Protein AF-A0A0C3CZT7-F1 (afdb_monomer)

Secondary structure (DSSP, 8-state):
---SEEEEEEEE--TTSTTTTT--S---EEEEEEEE--TT-BHHHHHHHHHHHHHHHHHTTTS-HHHHHHHTTPPP-SSS-SS-SEEEEEE-S--SEEEETTEEEE---------SSSEEEEEEE-SS-EEEEEEE-TTT--HHHHHHHHHHHHHHHHHHHH-TT-BTTTS-SS-HHHHHHHHHHHS-SS-----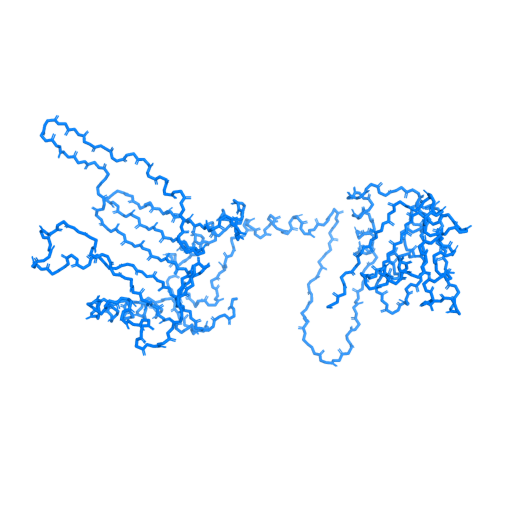-----SS-PPP---HHHHHHHHHHHHHHHT--S-EEEE-S-TTSTHHHHHHHHHHHTTSEEEE--GGGTT-HHHHHHHHHHTT--EEEE-HHHHHHHHHHSHHHHHH-TT--EEEE----

Solvent-accessible surface area (backbone atoms only — not comparable to full-atom values): 18683 Å² total; per-residue (Å²): 135,90,73,49,69,51,43,37,29,35,72,42,62,64,57,88,42,80,91,49,56,85,60,92,74,93,57,68,33,60,43,77,45,77,47,74,62,57,67,79,39,33,42,58,60,50,51,50,52,50,50,54,49,50,51,53,46,60,77,52,53,85,61,51,49,68,57,54,33,60,78,67,70,54,79,87,56,96,87,47,54,77,88,28,48,39,35,44,44,80,41,75,75,52,70,54,64,46,80,54,91,97,43,77,47,67,68,70,90,81,75,76,89,72,65,87,34,57,31,34,39,40,37,41,27,38,98,87,52,72,50,78,47,80,45,61,32,67,93,84,41,53,71,72,54,49,53,48,50,52,53,29,51,53,49,40,49,54,51,44,75,73,44,51,76,46,35,60,67,74,57,64,64,64,54,71,68,57,52,53,54,51,49,54,72,72,44,65,103,64,92,78,90,86,86,86,86,92,84,68,100,61,96,73,88,80,87,81,49,73,67,55,54,48,50,52,54,54,49,50,33,66,75,68,65,59,62,70,31,26,14,46,35,63,63,58,82,92,40,74,66,28,55,52,26,49,50,51,5,62,76,38,67,56,36,59,49,73,57,54,75,94,44,53,92,39,35,44,56,45,25,42,47,37,31,79,67,51,26,21,31,42,69,46,36,64,69,56,51,50,43,26,54,73,64,11,41,75,34,51,74,65,22,79,54,53,76,46,78,45,77,43,88,69,133

Radius of gyration: 29.65 Å; Cα contacts (8 Å, |Δi|>4): 404; chains: 1; bounding box: 78×46×76 Å

Structure (mmCIF, N/CA/C/O backbone):
data_AF-A0A0C3CZT7-F1
#
_entry.id   AF-A0A0C3CZT7-F1
#
loop_
_atom_site.group_PDB
_atom_site.id
_atom_site.type_symbol
_atom_site.label_atom_id
_atom_site.label_alt_id
_atom_site.label_comp_id
_atom_site.label_asym_id
_atom_site.label_entity_id
_atom_site.label_seq_id
_atom_site.pdbx_PDB_ins_code
_atom_site.Cartn_x
_atom_site.Cartn_y
_atom_site.Cartn_z
_atom_site.occupancy
_atom_site.B_iso_or_equiv
_atom_site.auth_seq_id
_atom_site.auth_comp_id
_atom_site.auth_asym_id
_atom_site.auth_atom_id
_atom_site.pdbx_PDB_model_num
ATOM 1 N N . MET A 1 1 ? -1.652 -10.180 4.296 1.00 49.81 1 MET A N 1
ATOM 2 C CA . MET A 1 1 ? -1.450 -9.094 5.279 1.00 49.81 1 MET A CA 1
ATOM 3 C C . MET A 1 1 ? -0.613 -9.689 6.388 1.00 49.81 1 MET A C 1
ATOM 5 O O . MET A 1 1 ? -1.104 -10.613 7.029 1.00 49.81 1 MET A O 1
ATOM 9 N N . ASP A 1 2 ? 0.609 -9.196 6.571 1.00 63.38 2 ASP A N 1
ATOM 10 C CA . ASP A 1 2 ? 1.644 -9.851 7.394 1.00 63.38 2 ASP A CA 1
ATOM 11 C C . ASP A 1 2 ? 1.868 -9.146 8.742 1.00 63.38 2 ASP A C 1
ATOM 13 O O . ASP A 1 2 ? 2.824 -9.421 9.458 1.00 63.38 2 ASP A O 1
ATOM 17 N N . VAL A 1 3 ? 0.969 -8.228 9.101 1.00 76.62 3 VAL A N 1
ATOM 18 C CA . VAL A 1 3 ? 1.011 -7.504 10.373 1.00 76.62 3 VAL A CA 1
ATOM 19 C C . VAL A 1 3 ? 0.435 -8.398 11.474 1.00 76.62 3 VAL A C 1
ATOM 21 O O . VAL A 1 3 ? -0.733 -8.791 11.408 1.00 76.62 3 VAL A O 1
ATOM 24 N N . GLN A 1 4 ? 1.271 -8.742 12.457 1.00 84.00 4 GLN A N 1
ATOM 25 C CA . GLN A 1 4 ? 0.891 -9.559 13.619 1.00 84.00 4 GLN A CA 1
ATOM 26 C C . GLN A 1 4 ? 0.381 -8.726 14.801 1.00 84.00 4 GLN A C 1
ATOM 28 O O . GLN A 1 4 ? -0.375 -9.238 15.617 1.00 84.00 4 GLN A O 1
ATOM 33 N N . ASP A 1 5 ? 0.772 -7.458 14.892 1.00 90.62 5 ASP A N 1
ATOM 34 C CA . ASP A 1 5 ? 0.402 -6.549 15.977 1.00 90.62 5 ASP A CA 1
ATOM 35 C C . ASP A 1 5 ? -0.077 -5.241 15.355 1.00 90.62 5 ASP A C 1
ATOM 37 O O . ASP A 1 5 ? 0.628 -4.658 14.527 1.00 90.62 5 ASP A O 1
ATOM 41 N N . LEU A 1 6 ? -1.299 -4.833 15.680 1.00 91.94 6 LEU A N 1
ATOM 42 C CA . LEU A 1 6 ? -1.935 -3.668 15.082 1.00 91.94 6 LEU A CA 1
ATOM 43 C C . LEU A 1 6 ? -2.627 -2.828 16.146 1.00 91.94 6 LEU A C 1
ATOM 45 O O . LEU A 1 6 ? -3.191 -3.342 17.108 1.00 91.94 6 LEU A O 1
ATOM 49 N N . THR A 1 7 ? -2.617 -1.523 15.928 1.00 95.19 7 THR A N 1
ATOM 50 C CA . THR A 1 7 ? -3.225 -0.530 16.807 1.00 95.19 7 THR A CA 1
ATOM 51 C C . THR A 1 7 ? -4.245 0.295 16.035 1.00 95.19 7 THR A C 1
ATOM 53 O O . THR A 1 7 ? -3.982 0.774 14.929 1.00 95.19 7 THR A O 1
ATOM 56 N N . ILE A 1 8 ? -5.427 0.460 16.621 1.00 95.81 8 ILE A N 1
ATOM 57 C CA . ILE A 1 8 ? -6.522 1.262 16.073 1.00 95.81 8 ILE A CA 1
ATOM 58 C C . ILE A 1 8 ? -6.916 2.288 17.128 1.00 95.81 8 ILE A C 1
ATOM 60 O O . ILE A 1 8 ? -7.114 1.942 18.291 1.00 95.81 8 ILE A O 1
ATOM 64 N N . GLY A 1 9 ? -7.011 3.550 16.722 1.00 95.62 9 GLY A N 1
ATOM 65 C CA . GLY A 1 9 ? -7.530 4.602 17.586 1.00 95.62 9 GLY A CA 1
ATOM 66 C C . GLY A 1 9 ? -9.055 4.611 17.591 1.00 95.62 9 GLY A C 1
ATOM 67 O O . GLY A 1 9 ? -9.674 4.384 16.552 1.00 95.62 9 GLY A O 1
ATOM 68 N N . THR A 1 10 ? -9.645 4.920 18.739 1.00 94.38 10 THR A N 1
ATOM 69 C CA . THR A 1 10 ? -11.067 5.254 18.881 1.00 94.38 10 THR A CA 1
ATOM 70 C C . THR A 1 10 ? -11.224 6.473 19.783 1.00 94.38 10 THR A C 1
ATOM 72 O O . THR A 1 10 ? -10.288 6.854 20.487 1.00 94.38 10 THR A O 1
ATOM 75 N N . ALA A 1 11 ? -12.391 7.105 19.753 1.00 90.12 11 ALA A N 1
ATOM 76 C CA . ALA A 1 11 ? -12.749 8.167 20.686 1.00 90.12 11 ALA A CA 1
ATOM 77 C C . ALA A 1 11 ? -13.678 7.634 21.778 1.00 90.12 11 ALA A C 1
ATOM 79 O O . ALA A 1 11 ? -14.570 6.837 21.492 1.00 90.12 11 ALA A O 1
ATOM 80 N N . ASP A 1 12 ? -13.502 8.138 22.995 1.00 85.69 12 ASP A N 1
ATOM 81 C CA . ASP A 1 12 ? -14.520 8.126 24.041 1.00 85.69 12 ASP A CA 1
ATOM 82 C C . ASP A 1 12 ? -14.957 9.568 24.318 1.00 85.69 12 ASP A C 1
ATOM 84 O O . ASP A 1 12 ? -14.127 10.468 24.460 1.00 85.69 12 ASP A O 1
ATOM 88 N N . ALA A 1 13 ? -16.267 9.799 24.359 1.00 75.31 13 ALA A N 1
ATOM 89 C CA . ALA A 1 13 ? -16.833 11.108 24.660 1.00 75.31 13 ALA A CA 1
ATOM 90 C C . ALA A 1 13 ? -16.834 11.419 26.168 1.00 75.31 13 ALA A C 1
ATOM 92 O O . ALA A 1 13 ? -17.109 12.560 26.532 1.00 75.31 13 ALA A O 1
ATOM 93 N N . ASN A 1 14 ? -16.556 10.428 27.034 1.00 67.50 14 ASN A N 1
ATOM 94 C CA . ASN A 1 14 ? -16.581 10.542 28.500 1.00 67.50 14 ASN A CA 1
ATOM 95 C C . ASN A 1 14 ? -17.927 11.034 29.079 1.00 67.50 14 ASN A C 1
ATOM 97 O O . ASN A 1 14 ? -17.995 11.477 30.222 1.00 67.50 14 ASN A O 1
ATOM 101 N N . LEU A 1 15 ? -19.020 10.937 28.314 1.00 64.12 15 LEU A N 1
ATOM 102 C CA . LEU A 1 15 ? -20.349 11.433 28.707 1.00 64.12 15 LEU A CA 1
ATOM 103 C C . LEU A 1 15 ? -21.103 10.501 29.669 1.00 64.12 15 LEU A C 1
ATOM 105 O O . LEU A 1 15 ? -22.194 10.841 30.115 1.00 64.12 15 LEU A O 1
ATOM 109 N N . ASN A 1 16 ? -20.540 9.334 29.989 1.00 63.09 16 ASN A N 1
ATOM 110 C CA . ASN A 1 16 ? -21.153 8.373 30.912 1.00 63.09 16 ASN A CA 1
ATOM 111 C C . ASN A 1 16 ? -20.976 8.757 32.390 1.00 63.09 16 ASN A C 1
ATOM 113 O O . ASN A 1 16 ? -21.531 8.091 33.261 1.00 63.09 16 ASN A O 1
ATOM 117 N N . ASP A 1 17 ? -20.197 9.799 32.680 1.00 64.88 17 ASP A N 1
ATOM 118 C CA . ASP A 1 17 ? -20.020 10.322 34.028 1.00 64.88 17 ASP A CA 1
ATOM 119 C C . ASP A 1 17 ? -21.051 11.439 34.283 1.00 64.88 17 ASP A C 1
ATOM 121 O O . ASP A 1 17 ? -21.058 12.473 33.603 1.00 64.88 17 ASP A O 1
ATOM 125 N N . CYS A 1 18 ? -21.969 11.197 35.227 1.00 63.09 18 CYS A N 1
ATOM 126 C CA . CYS A 1 18 ? -23.120 12.063 35.508 1.00 63.09 18 CYS A CA 1
ATOM 127 C C . CYS A 1 18 ? -22.718 13.513 35.814 1.00 63.09 18 CYS A C 1
ATOM 129 O O . CYS A 1 18 ? -23.472 14.431 35.492 1.00 63.09 18 CYS A O 1
ATOM 131 N N . ASP A 1 19 ? -21.529 13.723 36.382 1.00 68.19 19 ASP A N 1
ATOM 132 C CA . ASP A 1 19 ? -21.032 15.049 36.756 1.00 68.19 19 ASP A CA 1
ATOM 133 C C . ASP A 1 19 ? -20.672 15.909 35.529 1.00 68.19 19 ASP A C 1
ATOM 135 O O . ASP A 1 19 ? -20.684 17.139 35.593 1.00 68.19 19 ASP A O 1
ATOM 139 N N . VAL A 1 20 ? -20.386 15.276 34.386 1.00 69.88 20 VAL A N 1
ATOM 140 C CA . VAL A 1 20 ? -19.899 15.937 33.161 1.00 69.88 20 VAL A CA 1
ATOM 141 C C . VAL A 1 20 ? -20.918 15.895 32.022 1.00 69.88 20 VAL A C 1
ATOM 143 O O . VAL A 1 20 ? -20.812 16.685 31.084 1.00 69.88 20 VAL A O 1
ATOM 146 N N . ALA A 1 21 ? -21.948 15.050 32.128 1.00 66.31 21 ALA A N 1
ATOM 147 C CA . ALA A 1 21 ? -23.001 14.873 31.124 1.00 66.31 21 ALA A CA 1
ATOM 148 C C . ALA A 1 21 ? -23.753 16.172 30.756 1.00 66.31 21 ALA A C 1
ATOM 150 O O . ALA A 1 21 ? -24.308 16.282 29.663 1.00 66.31 21 ALA A O 1
ATOM 151 N N . HIS A 1 22 ? -23.752 17.171 31.645 1.00 69.38 22 HIS A N 1
ATOM 152 C CA . HIS A 1 22 ? -24.393 18.476 31.440 1.00 69.38 22 HIS A CA 1
ATOM 153 C C . HIS A 1 22 ? -23.403 19.625 31.182 1.00 69.38 22 HIS A C 1
ATOM 155 O O . HIS A 1 22 ? -23.781 20.796 31.249 1.00 69.38 22 HIS A O 1
ATOM 161 N N . THR A 1 23 ? -22.140 19.312 30.882 1.00 76.25 23 THR A N 1
ATOM 162 C CA . THR A 1 23 ? -21.096 20.312 30.630 1.00 76.25 23 THR A CA 1
ATOM 163 C C . THR A 1 23 ? -20.888 20.537 29.134 1.00 76.25 23 THR A C 1
ATOM 165 O O . THR A 1 23 ? -20.850 19.601 28.340 1.00 76.25 23 THR A O 1
ATOM 168 N N . ILE A 1 24 ? -20.699 21.798 28.741 1.00 74.81 24 ILE A N 1
ATOM 169 C CA . ILE A 1 24 ? -20.306 22.172 27.378 1.00 74.81 24 ILE A CA 1
ATOM 170 C C . ILE A 1 24 ? -18.777 22.288 27.334 1.00 74.81 24 ILE A C 1
ATOM 172 O O . ILE A 1 24 ? -18.202 23.148 27.998 1.00 74.81 24 ILE A O 1
ATOM 176 N N . GLY A 1 25 ? -18.110 21.438 26.547 1.00 71.19 25 GLY A N 1
ATOM 177 C CA . GLY A 1 25 ? -16.652 21.449 26.402 1.00 71.19 25 GLY A CA 1
ATOM 178 C C . GLY A 1 25 ? -16.116 20.342 25.489 1.00 71.19 25 GLY A C 1
ATOM 179 O O . GLY A 1 25 ? -16.862 19.480 25.028 1.00 71.19 25 GLY A O 1
ATOM 180 N N . PHE A 1 26 ? -14.808 20.363 25.213 1.00 70.69 26 PHE A N 1
ATOM 181 C CA . PHE A 1 26 ? -14.130 19.306 24.456 1.00 70.69 26 PHE A CA 1
ATOM 182 C C . PHE A 1 26 ? -13.699 18.181 25.407 1.00 70.69 26 PHE A C 1
ATOM 184 O O . PHE A 1 26 ? -12.612 18.221 25.974 1.00 70.69 26 PHE A O 1
ATOM 191 N N . LEU A 1 27 ? -14.587 17.206 25.609 1.00 75.62 27 LEU A N 1
ATOM 192 C CA . LEU A 1 27 ? -14.408 16.096 26.563 1.00 75.62 27 LEU A CA 1
ATOM 193 C C . LEU A 1 27 ? -13.899 14.800 25.911 1.00 75.62 27 LEU A C 1
ATOM 195 O O . LEU A 1 27 ? -13.748 13.774 26.575 1.00 75.62 27 LEU A O 1
ATOM 199 N N . LEU A 1 28 ? -13.650 14.846 24.601 1.00 83.62 28 LEU A N 1
ATOM 200 C CA . LEU A 1 28 ? -13.272 13.687 23.811 1.00 83.62 28 LEU A CA 1
ATOM 201 C C . LEU A 1 28 ? -11.846 13.249 24.152 1.00 83.62 28 LEU A C 1
ATOM 203 O O . LEU A 1 28 ? -10.897 14.007 23.949 1.00 83.62 28 LEU A O 1
ATOM 207 N N . ASN A 1 29 ? -11.700 12.012 24.621 1.00 90.25 29 ASN A N 1
ATOM 208 C CA . ASN A 1 29 ? -10.406 11.380 24.843 1.00 90.25 29 ASN A CA 1
ATOM 209 C C . ASN A 1 29 ? -10.141 10.302 23.785 1.00 90.25 29 ASN A C 1
ATOM 211 O O . ASN A 1 29 ? -11.059 9.624 23.319 1.00 90.25 29 ASN A O 1
ATOM 215 N N . L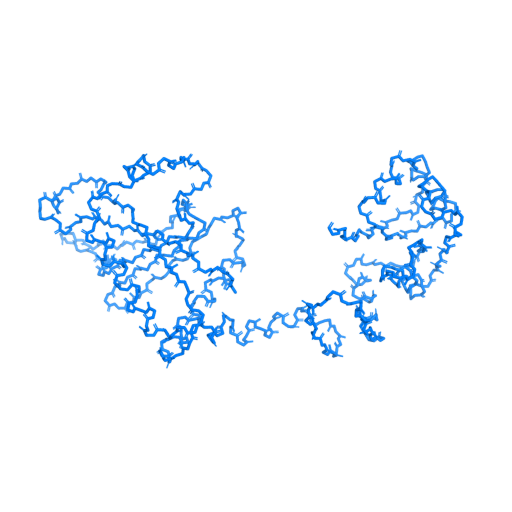EU A 1 30 ? -8.878 10.149 23.387 1.00 92.38 30 LEU A N 1
ATOM 216 C CA . LEU A 1 30 ? -8.465 9.152 22.403 1.00 92.38 30 LEU A CA 1
ATOM 217 C C . LEU A 1 30 ? -7.993 7.888 23.116 1.00 92.38 30 LEU A C 1
ATOM 219 O O . LEU A 1 30 ? -7.111 7.940 23.970 1.00 92.38 30 LEU A O 1
ATOM 223 N N . LEU A 1 31 ? -8.541 6.746 22.714 1.00 94.31 31 LEU A N 1
ATOM 224 C CA . LEU A 1 31 ? -8.161 5.434 23.219 1.00 94.31 31 LEU A CA 1
ATOM 225 C C . LEU A 1 31 ? -7.436 4.645 22.134 1.00 94.31 31 LEU A C 1
ATOM 227 O O . LEU A 1 31 ? -7.752 4.742 20.947 1.00 94.31 31 LEU A O 1
ATOM 231 N N . ILE A 1 32 ? -6.467 3.840 22.558 1.00 95.00 32 ILE A N 1
ATOM 232 C CA . ILE A 1 32 ? -5.669 2.991 21.677 1.00 95.00 32 ILE A CA 1
ATOM 233 C C . ILE A 1 32 ? -6.088 1.548 21.920 1.00 95.00 32 ILE A C 1
ATOM 235 O O . ILE A 1 32 ? -5.929 1.025 23.022 1.00 95.00 32 ILE A O 1
ATOM 239 N N . LEU A 1 33 ? -6.578 0.887 20.879 1.00 95.81 33 LEU A N 1
ATOM 240 C CA . LEU A 1 33 ? -6.901 -0.532 20.906 1.00 95.81 33 LEU A CA 1
ATOM 241 C C . LEU A 1 33 ? -5.777 -1.294 20.211 1.00 95.81 33 LEU A C 1
ATOM 243 O O . LEU A 1 33 ? -5.547 -1.098 19.018 1.00 95.81 33 LEU A O 1
ATOM 247 N N . ARG A 1 34 ? -5.054 -2.135 20.952 1.00 95.19 34 ARG A N 1
ATOM 248 C CA . ARG A 1 34 ? -3.966 -2.967 20.423 1.00 95.19 34 ARG A CA 1
ATOM 249 C C . ARG A 1 34 ? -4.441 -4.407 20.296 1.00 95.19 34 ARG A C 1
ATOM 251 O O . ARG A 1 34 ? -4.838 -5.004 21.289 1.00 95.19 34 ARG A O 1
ATOM 258 N N . PHE A 1 35 ? -4.331 -4.968 19.100 1.00 92.75 35 PHE A N 1
ATOM 259 C CA . PHE A 1 35 ? -4.750 -6.328 18.786 1.00 92.75 35 PHE A CA 1
ATOM 260 C C . PHE A 1 35 ? -3.565 -7.151 18.300 1.00 92.75 35 PHE A C 1
ATOM 262 O O . PHE A 1 35 ? -2.739 -6.674 17.516 1.00 92.75 35 PHE A O 1
ATOM 269 N N . ARG A 1 36 ? -3.504 -8.414 18.729 1.00 90.25 36 ARG A N 1
ATOM 270 C CA . ARG A 1 36 ? -2.486 -9.363 18.267 1.00 90.25 36 ARG A CA 1
ATOM 271 C C . ARG A 1 36 ? -3.139 -10.405 17.386 1.00 90.25 36 ARG A C 1
ATOM 273 O O . ARG A 1 36 ? -3.800 -11.322 17.858 1.00 90.25 36 ARG A O 1
ATOM 280 N N . ARG A 1 37 ? -2.920 -10.279 16.082 1.00 81.62 37 ARG A N 1
ATOM 281 C CA . ARG A 1 37 ? -3.561 -11.130 15.092 1.00 81.62 37 ARG A CA 1
ATOM 282 C C . ARG A 1 37 ? -3.082 -12.570 15.215 1.00 81.62 37 ARG A C 1
ATOM 284 O O . ARG A 1 37 ? -1.904 -12.869 15.026 1.00 81.62 37 ARG A O 1
ATOM 291 N N . GLN A 1 38 ? -4.036 -13.474 15.385 1.00 86.00 38 GLN A N 1
ATOM 292 C CA . GLN A 1 38 ? -3.805 -14.910 15.350 1.00 86.00 38 GLN A CA 1
ATOM 293 C C . GLN A 1 38 ? -4.318 -15.479 14.013 1.00 86.00 38 GLN A C 1
ATOM 295 O O . GLN A 1 38 ? -5.521 -15.471 13.759 1.00 86.00 38 GLN A O 1
ATOM 300 N N . PRO A 1 39 ? -3.442 -15.973 13.112 1.00 74.50 39 PRO A N 1
ATOM 301 C CA . PRO A 1 39 ? -3.840 -16.344 11.749 1.00 74.50 39 PRO A CA 1
ATOM 302 C C . PRO A 1 39 ? -4.946 -17.404 11.657 1.00 74.50 39 PRO A C 1
ATOM 304 O O . PRO A 1 39 ? -5.728 -17.388 10.714 1.00 74.50 39 PRO A O 1
ATOM 307 N N . CYS A 1 40 ? -5.012 -18.328 12.615 1.00 84.75 40 CYS A N 1
ATOM 308 C CA . CYS A 1 40 ? -6.001 -19.407 12.631 1.00 84.75 40 CYS A CA 1
ATOM 309 C C . CYS A 1 40 ? -7.210 -19.121 13.541 1.00 84.75 40 CYS A C 1
ATOM 311 O O . CYS A 1 40 ? -8.025 -20.018 13.735 1.00 84.75 40 CYS A O 1
ATOM 313 N N . GLN A 1 41 ? -7.327 -17.910 14.092 1.00 90.00 41 GLN A N 1
ATOM 314 C CA . GLN A 1 41 ? -8.449 -17.509 14.943 1.00 90.00 41 GLN A CA 1
ATOM 315 C C . GLN A 1 41 ? -9.741 -17.435 14.129 1.00 90.00 41 GLN A C 1
ATOM 317 O O . GLN A 1 41 ? -9.744 -16.959 12.985 1.00 90.00 41 GLN A O 1
ATOM 322 N N . ARG A 1 42 ? -10.838 -17.922 14.713 1.00 90.62 42 ARG A N 1
ATOM 323 C CA . ARG A 1 42 ? -12.176 -17.776 14.134 1.00 90.62 42 ARG A CA 1
ATOM 324 C C . ARG A 1 42 ? -12.690 -16.366 14.370 1.00 90.62 42 ARG A C 1
ATOM 326 O O . ARG A 1 42 ? -12.330 -15.725 15.355 1.00 90.62 42 ARG A O 1
ATOM 333 N N . PHE A 1 43 ? -13.562 -15.891 13.490 1.00 90.94 43 PHE A N 1
ATOM 334 C CA . PHE A 1 43 ? -14.139 -14.559 13.643 1.00 90.94 43 PHE A CA 1
ATOM 335 C C . PHE A 1 43 ? -14.904 -14.385 14.967 1.00 90.94 43 PHE A C 1
ATOM 337 O O . PHE A 1 43 ? -14.757 -13.350 15.611 1.00 90.94 43 PHE A O 1
ATOM 344 N N . THR A 1 44 ? -15.625 -15.407 15.439 1.00 92.31 44 THR A N 1
ATOM 345 C CA . THR A 1 44 ? -16.290 -15.382 16.757 1.00 92.31 44 THR A CA 1
ATOM 346 C C . THR A 1 44 ? -15.331 -15.084 17.906 1.00 92.31 44 THR A C 1
ATOM 348 O O . THR A 1 44 ? -15.639 -14.266 18.770 1.00 92.31 44 THR A O 1
ATOM 351 N N . ASP A 1 45 ? -14.155 -15.712 17.901 1.00 91.88 45 ASP A N 1
ATOM 352 C CA . ASP A 1 45 ? -13.152 -15.536 18.954 1.00 91.88 45 ASP A CA 1
ATOM 353 C C . ASP A 1 45 ? -12.529 -14.137 18.868 1.00 91.88 45 ASP A C 1
ATOM 355 O O . ASP A 1 45 ? -12.253 -13.506 19.886 1.00 91.88 45 ASP A O 1
ATOM 359 N N . ALA A 1 46 ? -12.357 -13.626 17.646 1.00 91.69 46 ALA A N 1
ATOM 360 C CA . ALA A 1 46 ? -11.869 -12.275 17.407 1.00 91.69 46 ALA A CA 1
ATOM 361 C C . ALA A 1 46 ? -12.858 -11.204 17.893 1.00 91.69 46 ALA A C 1
ATOM 363 O O . ALA A 1 46 ? -12.429 -10.194 18.438 1.00 91.69 46 ALA A O 1
ATOM 364 N N . ILE A 1 47 ? -14.173 -11.415 17.758 1.00 92.25 47 ILE A N 1
ATOM 365 C CA . ILE A 1 47 ? -15.179 -10.490 18.310 1.00 92.25 47 ILE A CA 1
ATOM 366 C C . ILE A 1 47 ? -15.086 -10.434 19.837 1.00 92.25 47 ILE A C 1
ATOM 368 O O . ILE A 1 47 ? -15.175 -9.350 20.409 1.00 92.25 47 ILE A O 1
ATOM 372 N N . VAL A 1 48 ? -14.891 -11.580 20.497 1.00 93.38 48 VAL A N 1
ATOM 373 C CA . VAL A 1 48 ? -14.720 -11.634 21.957 1.00 93.38 48 VAL A CA 1
ATOM 374 C C . VAL A 1 48 ? -13.462 -10.871 22.378 1.00 93.38 48 VAL A C 1
ATOM 376 O O . VAL A 1 48 ? -13.546 -10.010 23.249 1.00 93.38 48 VAL A O 1
ATOM 379 N N . GLU A 1 49 ? -12.331 -11.099 21.704 1.00 93.38 49 GLU A N 1
ATOM 380 C CA . GLU A 1 49 ? -11.090 -10.345 21.942 1.00 93.38 49 GLU A CA 1
ATOM 381 C C . GLU A 1 49 ? -11.290 -8.836 21.733 1.00 93.38 49 GLU A C 1
ATOM 383 O O . GLU A 1 49 ? -10.854 -8.030 22.558 1.00 93.38 49 GLU A O 1
ATOM 388 N N . VAL A 1 50 ? -11.975 -8.443 20.653 1.00 93.88 50 VAL A N 1
ATOM 389 C CA . VAL A 1 50 ? -12.257 -7.035 20.350 1.00 93.88 50 VAL A CA 1
ATOM 390 C C . VAL A 1 50 ? -13.123 -6.402 21.429 1.00 93.88 50 VAL A C 1
ATOM 392 O O . VAL A 1 50 ? -12.792 -5.319 21.912 1.00 93.88 50 VAL A O 1
ATOM 395 N N . ARG A 1 51 ? -14.192 -7.085 21.845 1.00 94.75 51 ARG A N 1
ATOM 396 C CA . ARG A 1 51 ? -15.085 -6.649 22.919 1.00 94.75 51 ARG A CA 1
ATOM 397 C C . ARG A 1 51 ? -14.312 -6.439 24.222 1.00 94.75 51 ARG A C 1
ATOM 399 O O . ARG A 1 51 ? -14.424 -5.378 24.831 1.00 94.75 51 ARG A O 1
ATOM 406 N N . ASP A 1 52 ? -13.521 -7.424 24.634 1.00 95.75 52 ASP A N 1
ATOM 407 C CA . ASP A 1 52 ? -12.799 -7.397 25.909 1.00 95.75 52 ASP A CA 1
ATOM 408 C C . ASP A 1 52 ? -11.710 -6.311 25.910 1.00 95.75 52 ASP A C 1
ATOM 410 O O . ASP A 1 52 ? -11.556 -5.573 26.886 1.00 95.75 52 ASP A O 1
ATOM 414 N N . THR A 1 53 ? -11.013 -6.139 24.783 1.00 95.69 53 THR A N 1
ATOM 415 C CA . THR A 1 53 ? -10.021 -5.070 24.583 1.00 95.69 53 THR A CA 1
ATOM 416 C C . THR A 1 53 ? -10.680 -3.691 24.625 1.00 95.69 53 THR A C 1
ATOM 418 O O . THR A 1 53 ? -10.197 -2.799 25.323 1.00 95.69 53 THR A O 1
ATOM 421 N N . ALA A 1 54 ? -11.800 -3.512 23.918 1.00 93.62 54 ALA A N 1
ATOM 422 C CA . ALA A 1 54 ? -12.525 -2.247 23.874 1.00 93.62 54 ALA A CA 1
ATOM 423 C C . ALA A 1 54 ? -13.086 -1.865 25.250 1.00 93.62 54 ALA A C 1
ATOM 425 O O . ALA A 1 54 ? -12.888 -0.734 25.688 1.00 93.62 54 ALA A O 1
ATOM 426 N N . TYR A 1 55 ? -13.713 -2.801 25.973 1.00 93.25 55 TYR A N 1
ATOM 427 C CA . TYR A 1 55 ? -14.215 -2.527 27.322 1.00 93.25 55 TYR A CA 1
ATOM 428 C C . TYR A 1 55 ? -13.100 -2.282 28.334 1.00 93.25 55 TYR A C 1
ATOM 430 O O . TYR A 1 55 ? -13.264 -1.438 29.209 1.00 93.25 55 TYR A O 1
ATOM 438 N N . THR A 1 56 ? -11.956 -2.956 28.207 1.00 94.00 56 THR A N 1
ATOM 439 C CA . THR A 1 56 ? -10.795 -2.681 29.066 1.00 94.00 56 THR A CA 1
ATOM 440 C C . THR A 1 56 ? -10.255 -1.270 28.823 1.00 94.00 56 THR A C 1
ATOM 442 O O . THR A 1 56 ? -9.956 -0.556 29.779 1.00 94.00 56 THR A O 1
ATOM 445 N N . ALA A 1 57 ? -10.164 -0.838 27.561 1.00 92.81 57 ALA A N 1
ATOM 446 C CA . ALA A 1 57 ? -9.751 0.522 27.220 1.00 92.81 57 ALA A CA 1
ATOM 447 C C . ALA A 1 57 ? -10.758 1.567 27.731 1.00 92.81 57 ALA A C 1
ATOM 449 O O . ALA A 1 57 ? -10.352 2.543 28.357 1.00 92.81 57 ALA A O 1
ATOM 450 N N . LEU A 1 58 ? -12.060 1.329 27.537 1.00 89.62 58 LEU A N 1
ATOM 451 C CA . LEU A 1 58 ? -13.132 2.186 28.055 1.00 89.62 58 LEU A CA 1
ATOM 452 C C . LEU A 1 58 ? -13.128 2.257 29.590 1.00 89.62 58 LEU A C 1
ATOM 454 O O . LEU A 1 58 ? -13.279 3.333 30.153 1.00 89.62 58 LEU A O 1
ATOM 458 N N . GLY A 1 59 ? -12.878 1.146 30.286 1.00 90.50 59 GLY A N 1
ATOM 459 C CA . GLY A 1 59 ? -12.767 1.126 31.749 1.00 90.50 59 GLY A CA 1
ATOM 460 C C . GLY A 1 59 ? -11.609 1.970 32.300 1.00 90.50 59 GLY A C 1
ATOM 461 O O . GLY A 1 59 ? -11.616 2.323 33.476 1.00 90.50 59 GLY A O 1
ATOM 462 N N . ASN A 1 60 ? -10.637 2.323 31.452 1.00 89.88 60 ASN A N 1
ATOM 463 C CA . ASN A 1 60 ? -9.490 3.168 31.783 1.00 89.88 60 ASN A CA 1
ATOM 464 C C . ASN A 1 60 ? -9.501 4.505 31.012 1.00 89.88 60 ASN A C 1
ATOM 466 O O . ASN A 1 60 ? -8.480 5.194 30.966 1.00 89.88 60 ASN A O 1
ATOM 470 N N . SER A 1 61 ? -10.635 4.905 30.421 1.00 89.12 61 SER A N 1
ATOM 471 C CA . SER A 1 61 ? -10.711 6.067 29.522 1.00 89.12 61 SER A CA 1
ATOM 472 C C . SER A 1 61 ? -10.493 7.422 30.196 1.00 89.12 61 SER A C 1
ATOM 474 O O . SER A 1 61 ? -10.317 8.429 29.513 1.00 89.12 61 SER A O 1
ATOM 476 N N . ARG A 1 62 ? -10.428 7.458 31.531 1.00 86.06 62 ARG A N 1
ATOM 477 C CA . ARG A 1 62 ? -10.100 8.660 32.311 1.00 86.06 62 ARG A CA 1
ATOM 478 C C . ARG A 1 62 ? -8.651 9.117 32.150 1.00 86.06 62 ARG A C 1
ATOM 480 O O . ARG A 1 62 ? -8.374 10.282 32.412 1.00 86.06 62 ARG A O 1
ATOM 487 N N . LEU A 1 63 ? -7.731 8.233 31.750 1.00 88.50 63 LEU A N 1
ATOM 488 C CA . LEU A 1 63 ? -6.333 8.604 31.518 1.00 88.50 63 LEU A CA 1
ATOM 489 C C . LEU A 1 63 ? -6.228 9.462 30.244 1.00 88.50 63 LEU A C 1
ATOM 491 O O . LEU A 1 63 ? -6.488 8.940 29.156 1.00 88.50 63 LEU A O 1
ATOM 495 N N . PRO A 1 64 ? -5.825 10.744 30.323 1.00 90.19 64 PRO A N 1
ATOM 496 C CA . PRO A 1 64 ? -5.712 11.581 29.135 1.00 90.19 64 PRO A CA 1
ATOM 497 C C . PRO A 1 64 ? -4.633 11.057 28.184 1.00 90.19 64 PRO A C 1
ATOM 499 O O . PRO A 1 64 ? -3.530 10.715 28.614 1.00 90.19 64 PRO A O 1
ATOM 502 N N . PHE A 1 65 ? -4.923 11.055 26.881 1.00 91.44 65 PHE A N 1
ATOM 503 C CA . PHE A 1 65 ? -3.979 10.603 25.851 1.00 91.44 65 PHE A CA 1
ATOM 504 C C . PHE A 1 65 ? -2.613 11.307 25.922 1.00 91.44 65 PHE A C 1
ATOM 506 O O . PHE A 1 65 ? -1.575 10.682 25.722 1.00 91.44 65 PHE A O 1
ATOM 513 N N . ASP A 1 66 ? -2.604 12.598 26.254 1.00 90.44 66 ASP A N 1
ATOM 514 C CA . ASP A 1 66 ? -1.376 13.389 26.363 1.00 90.44 66 ASP A CA 1
ATOM 515 C C . ASP A 1 66 ? -0.483 12.943 27.530 1.00 90.44 66 ASP A C 1
ATOM 517 O O . ASP A 1 66 ? 0.733 12.872 27.361 1.00 90.44 66 ASP A O 1
ATOM 521 N N . VAL A 1 67 ? -1.076 12.552 28.664 1.00 92.50 67 VAL A N 1
ATOM 522 C CA . VAL A 1 67 ? -0.336 11.996 29.811 1.00 92.50 67 VAL A CA 1
ATOM 523 C C . VAL A 1 67 ? 0.303 10.663 29.426 1.00 92.50 67 VAL A C 1
ATOM 525 O O . VAL A 1 67 ? 1.455 10.405 29.758 1.00 92.50 67 VAL A O 1
ATOM 528 N N . LEU A 1 68 ? -0.402 9.829 28.654 1.00 92.56 68 LEU A N 1
ATOM 529 C CA . LEU A 1 68 ? 0.150 8.565 28.161 1.00 92.56 68 LEU A CA 1
ATOM 530 C C . LEU A 1 68 ? 1.384 8.777 27.267 1.00 92.56 68 LEU A C 1
ATOM 532 O O . LEU A 1 68 ? 2.330 7.992 27.332 1.00 92.56 68 LEU A O 1
ATOM 536 N N . LEU A 1 69 ? 1.386 9.818 26.427 1.00 93.62 69 LEU A N 1
ATOM 537 C CA . LEU A 1 69 ? 2.546 10.155 25.596 1.00 93.62 69 LEU A CA 1
ATOM 538 C C . LEU A 1 69 ? 3.745 10.595 26.436 1.00 93.62 69 LEU A C 1
ATOM 540 O O . LEU A 1 69 ? 4.869 10.204 26.125 1.00 93.62 69 LEU A O 1
ATOM 544 N N . GLU A 1 70 ? 3.502 11.394 27.474 1.00 94.12 70 GLU A N 1
ATOM 545 C CA . GLU A 1 70 ? 4.536 11.884 28.388 1.00 94.12 70 GLU A CA 1
ATOM 546 C C . GLU A 1 70 ? 5.164 10.735 29.187 1.00 94.12 70 GLU A C 1
ATOM 548 O O . GLU A 1 70 ? 6.380 10.554 29.135 1.00 94.12 70 GLU A O 1
ATOM 553 N N . GLU A 1 71 ? 4.345 9.895 29.824 1.00 95.19 71 GLU A N 1
ATOM 554 C CA . GLU A 1 71 ? 4.806 8.757 30.636 1.00 95.19 71 GLU A CA 1
ATOM 555 C C . GLU A 1 71 ? 5.563 7.702 29.813 1.00 95.19 71 GLU A C 1
ATOM 557 O O . GLU A 1 71 ? 6.539 7.112 30.276 1.00 95.19 71 GLU A O 1
ATOM 562 N N . LEU A 1 72 ? 5.149 7.468 28.562 1.00 94.94 72 LEU A N 1
ATOM 563 C CA . LEU A 1 72 ? 5.826 6.535 27.653 1.00 94.94 72 LEU A CA 1
ATOM 564 C C . LEU A 1 72 ? 6.958 7.185 26.841 1.00 94.94 72 LEU A C 1
ATOM 566 O O . LEU A 1 72 ? 7.569 6.511 26.009 1.00 94.94 72 LEU A O 1
ATOM 570 N N . ASN A 1 73 ? 7.241 8.472 27.072 1.00 95.12 73 ASN A N 1
ATOM 571 C CA . ASN A 1 73 ? 8.253 9.259 26.369 1.00 95.12 73 ASN A CA 1
ATOM 572 C C . ASN A 1 73 ? 8.144 9.152 24.832 1.00 95.12 73 ASN A C 1
ATOM 574 O O . ASN A 1 73 ? 9.134 8.952 24.120 1.00 95.12 73 ASN A O 1
ATOM 578 N N . ILE A 1 74 ? 6.917 9.239 24.309 1.00 94.88 74 ILE A N 1
ATOM 579 C CA . ILE A 1 74 ? 6.633 9.133 22.876 1.00 94.88 74 ILE A CA 1
ATOM 580 C C . ILE A 1 74 ? 6.631 10.529 22.241 1.00 94.88 74 ILE A C 1
ATOM 582 O O . ILE A 1 74 ? 5.808 11.373 22.608 1.00 94.88 74 ILE A O 1
ATOM 586 N N . PRO A 1 75 ? 7.502 10.797 21.248 1.00 90.69 75 PRO A N 1
ATOM 587 C CA . PRO A 1 75 ? 7.567 12.107 20.617 1.00 90.69 75 PRO A CA 1
ATOM 588 C C . PRO A 1 75 ? 6.306 12.391 19.795 1.00 90.69 75 PRO A C 1
ATOM 590 O O . PRO A 1 75 ? 5.815 11.543 19.043 1.00 90.69 75 PRO A O 1
ATOM 593 N N . ARG A 1 76 ? 5.810 13.628 19.889 1.00 89.62 76 ARG A N 1
ATOM 594 C CA . ARG A 1 76 ? 4.712 14.110 19.045 1.00 89.62 76 ARG A CA 1
ATOM 595 C C . ARG A 1 76 ? 5.223 14.411 17.635 1.00 89.62 76 ARG A C 1
ATOM 597 O O . ARG A 1 76 ? 6.332 14.908 17.450 1.00 89.62 76 ARG A O 1
ATOM 604 N N . SER A 1 77 ? 4.384 14.143 16.641 1.00 87.75 77 SER A N 1
ATOM 605 C CA . SER A 1 77 ? 4.650 14.435 15.234 1.00 87.75 77 SER A CA 1
ATOM 606 C C . SER A 1 77 ? 3.477 15.204 14.641 1.00 87.75 77 SER A C 1
ATOM 608 O O . SER A 1 77 ? 2.320 14.884 14.904 1.00 87.75 77 SER A O 1
ATOM 610 N N . SER A 1 78 ? 3.765 16.208 13.813 1.00 84.75 78 SER A N 1
ATOM 611 C CA . SER A 1 78 ? 2.750 16.883 12.996 1.00 84.75 78 SER A CA 1
ATOM 612 C C . SER A 1 78 ? 2.400 16.100 11.726 1.00 84.75 78 SER A C 1
ATOM 614 O O . SER A 1 78 ? 1.416 16.419 11.062 1.00 84.75 78 SER A O 1
ATOM 616 N N . ALA A 1 79 ? 3.197 15.083 11.379 1.00 84.94 79 ALA A N 1
ATOM 617 C CA . ALA A 1 79 ? 3.026 14.291 10.164 1.00 84.94 79 ALA A CA 1
ATOM 618 C C . ALA A 1 79 ? 2.141 13.051 10.369 1.00 84.94 79 ALA A C 1
ATOM 620 O O . ALA A 1 79 ? 1.514 12.586 9.419 1.00 84.94 79 ALA A O 1
ATOM 621 N N . TYR A 1 80 ? 2.092 12.501 11.584 1.00 87.25 80 TYR A N 1
ATOM 622 C CA . TYR A 1 80 ? 1.347 11.279 11.888 1.00 87.25 80 TYR A CA 1
ATOM 623 C C . TYR A 1 80 ? 0.888 11.243 13.345 1.00 87.25 80 TYR A C 1
ATOM 625 O O . TYR A 1 80 ? 1.536 11.798 14.232 1.00 87.25 80 TYR A O 1
ATOM 633 N N . SER A 1 81 ? -0.221 10.545 13.592 1.00 90.06 81 SER A N 1
ATOM 634 C CA . SER A 1 81 ? -0.705 10.306 14.949 1.00 90.06 81 SER A CA 1
ATOM 635 C C . SER A 1 81 ? 0.176 9.259 15.652 1.00 90.06 81 SER A C 1
ATOM 637 O O . SER A 1 81 ? 0.549 8.252 15.032 1.00 90.06 81 SER A O 1
ATOM 639 N N . PRO A 1 82 ? 0.561 9.496 16.921 1.00 91.00 82 PRO A N 1
ATOM 640 C CA . PRO A 1 82 ? 1.296 8.513 17.700 1.00 91.00 82 PRO A CA 1
ATOM 641 C C . PRO A 1 82 ? 0.410 7.295 17.991 1.00 91.00 82 PRO A C 1
ATOM 643 O O . PRO A 1 82 ? -0.807 7.402 18.107 1.00 91.00 82 PRO A O 1
ATOM 646 N N . PHE A 1 83 ? 1.039 6.126 18.098 1.00 92.12 83 PHE A N 1
ATOM 647 C CA . PHE A 1 83 ? 0.426 4.811 18.319 1.00 92.12 83 PHE A CA 1
ATOM 648 C C . PHE A 1 83 ? -0.473 4.246 17.222 1.00 92.12 83 PHE A C 1
ATOM 650 O O . PHE A 1 83 ? -0.429 3.037 17.051 1.00 92.12 83 PHE A O 1
ATOM 657 N N . PHE A 1 84 ? -1.252 5.026 16.473 1.00 93.62 84 PHE A N 1
ATOM 658 C CA . PHE A 1 84 ? -2.161 4.489 15.451 1.00 93.62 84 PHE A CA 1
ATOM 659 C C . PHE A 1 84 ? -2.253 5.383 14.212 1.00 93.62 84 PHE A C 1
ATOM 661 O O . PHE A 1 84 ? -2.061 6.593 14.261 1.00 93.62 84 PHE A O 1
ATOM 668 N N . GLN A 1 85 ? -2.559 4.774 13.066 1.00 93.12 85 GLN A N 1
ATOM 669 C CA . GLN A 1 85 ? -2.780 5.488 11.797 1.00 93.12 85 GLN A CA 1
ATOM 670 C C . GLN A 1 85 ? -4.176 5.236 11.219 1.00 93.12 85 GLN A C 1
ATOM 672 O O . GLN A 1 85 ? -4.616 5.970 10.330 1.00 93.12 85 GLN A O 1
ATOM 677 N N . ALA A 1 86 ? -4.871 4.220 11.734 1.00 94.88 86 ALA A N 1
ATOM 678 C CA . ALA A 1 86 ? -6.270 3.949 11.463 1.00 94.88 86 ALA A CA 1
ATOM 679 C C . ALA A 1 86 ? -7.109 4.382 12.668 1.00 94.88 86 ALA A C 1
ATOM 681 O O . ALA A 1 86 ? -6.760 4.086 13.812 1.00 94.88 86 ALA A O 1
ATOM 682 N N . PHE A 1 87 ? -8.209 5.071 12.390 1.00 95.25 87 PHE A N 1
ATOM 683 C CA . PHE A 1 87 ? -9.153 5.524 13.398 1.00 95.25 87 PHE A CA 1
ATOM 684 C C . PHE A 1 87 ? -10.533 4.949 13.109 1.00 95.25 87 PHE A C 1
ATOM 686 O O . PHE A 1 87 ? -11.015 5.040 11.978 1.00 95.25 87 PHE A O 1
ATOM 693 N N . PHE A 1 88 ? -11.154 4.354 14.116 1.00 94.88 88 PHE A N 1
ATOM 694 C CA . PHE A 1 88 ? -12.509 3.835 14.045 1.00 94.88 88 PHE A CA 1
ATOM 695 C C . PHE A 1 88 ? -13.380 4.587 15.037 1.00 94.88 88 PHE A C 1
ATOM 697 O O . PHE A 1 88 ? -12.978 4.808 16.175 1.00 94.88 88 PHE A O 1
ATOM 704 N N . ASN A 1 89 ? -14.571 4.975 14.605 1.00 91.12 89 ASN A N 1
ATOM 705 C CA . ASN A 1 89 ? -15.540 5.614 15.471 1.00 91.12 89 ASN A CA 1
ATOM 706 C C . ASN A 1 89 ? -16.933 5.067 15.177 1.00 91.12 89 ASN A C 1
ATOM 708 O O . ASN A 1 89 ? -17.338 4.983 14.017 1.00 91.12 89 ASN A O 1
ATOM 712 N N . TYR A 1 90 ? -17.670 4.730 16.227 1.00 89.50 90 TYR A N 1
ATOM 713 C CA . TYR A 1 90 ? -19.029 4.218 16.131 1.00 89.50 90 TYR A CA 1
ATOM 714 C C . TYR A 1 90 ? -19.950 5.063 17.006 1.00 89.50 90 TYR A C 1
ATOM 716 O O . TYR A 1 90 ? -19.672 5.288 18.182 1.00 89.50 90 TYR A O 1
ATOM 724 N N . ARG A 1 91 ? -21.039 5.556 16.415 1.00 85.38 91 ARG A N 1
ATOM 725 C CA . ARG A 1 91 ? -22.027 6.415 17.072 1.00 85.38 91 ARG A CA 1
ATOM 726 C C . ARG A 1 91 ? -23.419 5.835 16.864 1.00 85.38 91 ARG A C 1
ATOM 728 O O . ARG A 1 91 ? -23.965 5.933 15.768 1.00 85.38 91 ARG A O 1
ATOM 735 N N . ALA A 1 92 ? -23.975 5.250 17.919 1.00 82.75 92 ALA A N 1
ATOM 736 C CA . ALA A 1 92 ? -25.338 4.728 17.928 1.00 82.75 92 ALA A CA 1
ATOM 737 C C . ALA A 1 92 ? -26.359 5.818 18.274 1.00 82.75 92 ALA A C 1
ATOM 739 O O . ALA A 1 92 ? -26.043 6.767 18.992 1.00 82.75 92 ALA A O 1
ATOM 740 N N . GLY A 1 93 ? -27.594 5.659 17.794 1.00 73.81 93 GLY A N 1
ATOM 741 C CA . GLY A 1 93 ? -28.716 6.531 18.150 1.00 73.81 93 GLY A CA 1
ATOM 742 C C . GLY A 1 93 ? -28.595 7.954 17.603 1.00 73.81 93 GLY A C 1
ATOM 743 O O . GLY A 1 93 ? -29.193 8.876 18.156 1.00 73.81 93 GLY A O 1
ATOM 744 N N . THR A 1 94 ? -27.824 8.150 16.529 1.00 68.19 94 THR A N 1
ATOM 745 C CA . THR A 1 94 ? -27.699 9.471 15.905 1.00 68.19 94 THR A CA 1
ATOM 746 C C . THR A 1 94 ? -29.007 9.778 15.180 1.00 68.19 94 THR A C 1
ATOM 748 O O . THR A 1 94 ? -29.348 9.116 14.201 1.00 68.19 94 THR A O 1
ATOM 751 N N . GLN A 1 95 ? -29.765 10.759 15.671 1.00 69.25 95 GLN A N 1
ATOM 752 C CA . GLN A 1 95 ? -30.920 11.281 14.948 1.00 69.25 95 GLN A CA 1
ATOM 753 C C . GLN A 1 95 ? -30.457 12.405 14.029 1.00 69.25 95 GLN A C 1
ATOM 755 O O . GLN A 1 95 ? -29.820 13.352 14.472 1.00 69.25 95 GLN A O 1
ATOM 760 N N . ASN A 1 96 ? -30.804 12.314 12.748 1.00 70.69 96 ASN A N 1
ATOM 761 C CA . ASN A 1 96 ? -30.561 13.407 11.807 1.00 70.69 96 ASN A CA 1
ATOM 762 C C . ASN A 1 96 ? -31.678 14.453 11.863 1.00 70.69 96 ASN A C 1
ATOM 764 O O . ASN A 1 96 ? -31.513 15.552 11.349 1.00 70.69 96 ASN A O 1
ATOM 768 N N . LYS A 1 97 ? -32.815 14.117 12.483 1.00 77.19 97 LYS A N 1
ATOM 769 C CA . LYS A 1 97 ? -33.990 14.978 12.606 1.00 77.19 97 LYS A CA 1
ATOM 770 C C . LYS A 1 97 ? -34.253 15.285 14.068 1.00 77.19 97 LYS A C 1
ATOM 772 O O . LYS A 1 97 ? -34.421 14.371 14.868 1.00 77.19 97 LYS A O 1
ATOM 777 N N . HIS A 1 98 ? -34.341 16.566 14.395 1.00 80.31 98 HIS A N 1
ATOM 778 C CA . HIS A 1 98 ? -34.640 17.038 15.740 1.00 80.31 98 HIS A CA 1
ATOM 779 C C . HIS A 1 98 ? -35.794 18.038 15.711 1.00 80.31 98 HIS A C 1
ATOM 781 O O . HIS A 1 98 ? -35.861 18.907 14.842 1.00 80.31 98 HIS A O 1
ATOM 787 N N . LEU A 1 99 ? -36.701 17.932 16.680 1.00 81.31 99 LEU A N 1
ATOM 788 C CA . LEU A 1 99 ? -37.728 18.945 16.906 1.00 81.31 99 LEU A CA 1
ATOM 789 C C . LEU A 1 99 ? -37.137 20.109 17.699 1.00 81.31 99 LEU A C 1
ATOM 791 O O . LEU A 1 99 ? -36.445 19.908 18.695 1.00 81.31 99 LEU A O 1
ATOM 795 N N . TRP A 1 100 ? -37.454 21.327 17.278 1.00 79.56 100 TRP A N 1
ATOM 796 C CA . TRP A 1 100 ? -37.078 22.555 17.965 1.00 79.56 100 TRP A CA 1
ATOM 797 C C . TRP A 1 100 ? -38.277 23.497 18.001 1.00 79.56 100 TRP A C 1
ATOM 799 O O . TRP A 1 100 ? -38.561 24.222 17.045 1.00 79.56 100 TRP A O 1
ATOM 809 N N . GLY A 1 101 ? -39.021 23.460 19.106 1.00 84.38 101 GLY A N 1
ATOM 810 C CA . GLY A 1 101 ? -40.306 24.149 19.201 1.00 84.38 101 GLY A CA 1
ATOM 811 C C . GLY A 1 101 ? -41.280 23.638 18.135 1.00 84.38 101 GLY A C 1
ATOM 812 O O . GLY A 1 101 ? -41.608 22.456 18.109 1.00 84.38 101 GLY A O 1
ATOM 813 N N . ASN A 1 102 ? -41.727 24.531 17.251 1.00 89.88 102 ASN A N 1
ATOM 814 C CA . ASN A 1 102 ? -42.589 24.233 16.102 1.00 89.88 102 ASN A CA 1
ATOM 815 C C . ASN A 1 102 ? -41.816 24.025 14.782 1.00 89.88 102 ASN A C 1
ATOM 817 O O . ASN A 1 102 ? -42.440 23.916 13.728 1.00 89.88 102 ASN A O 1
ATOM 821 N N . CYS A 1 103 ? -40.484 23.992 14.829 1.00 85.75 103 CYS A N 1
ATOM 822 C CA . CYS A 1 103 ? -39.620 23.759 13.677 1.00 85.75 103 CYS A CA 1
ATOM 823 C C . CYS A 1 103 ? -39.006 22.356 13.731 1.00 85.75 103 CYS A C 1
ATOM 825 O O . CYS A 1 103 ? -38.776 21.797 14.804 1.00 85.75 103 CYS A O 1
ATOM 827 N N . GLN A 1 104 ? -38.689 21.810 12.560 1.00 87.44 104 GLN A N 1
ATOM 828 C CA . GLN A 1 104 ? -37.925 20.577 12.420 1.00 87.44 104 GLN A CA 1
ATOM 829 C C . GLN A 1 104 ? -36.546 20.919 11.858 1.00 87.44 104 GLN A C 1
ATOM 831 O O . GLN A 1 104 ? -36.441 21.510 10.786 1.00 87.44 104 GLN A O 1
ATOM 836 N N . PHE A 1 105 ? -35.498 20.564 12.595 1.00 83.38 105 PHE A N 1
ATOM 837 C CA . PHE A 1 105 ? -34.123 20.608 12.119 1.00 83.38 105 PHE A CA 1
ATOM 838 C C . PHE A 1 105 ? -33.775 19.270 11.488 1.00 83.38 105 PHE A C 1
ATOM 840 O O . PHE A 1 105 ? -34.022 18.221 12.081 1.00 83.38 105 PHE A O 1
ATOM 847 N N . GLU A 1 106 ? -33.176 19.317 10.307 1.00 82.69 106 GLU A N 1
ATOM 848 C CA . GLU A 1 106 ? -32.585 18.164 9.645 1.00 82.69 106 GLU A CA 1
ATOM 849 C C . GLU A 1 106 ? -31.106 18.462 9.409 1.00 82.69 106 GLU A C 1
ATOM 851 O O . GLU A 1 106 ? -30.749 19.511 8.870 1.00 82.69 106 GLU A O 1
ATOM 856 N N . LEU A 1 107 ? -30.239 17.577 9.894 1.00 72.75 107 LEU A N 1
ATOM 857 C CA . LEU A 1 107 ? -28.806 17.686 9.694 1.00 72.75 107 LEU A CA 1
ATOM 858 C C . LEU A 1 107 ? -28.495 17.286 8.248 1.00 72.75 107 LEU A C 1
ATOM 860 O O . LEU A 1 107 ? -28.585 16.112 7.894 1.00 72.75 107 LEU A O 1
ATOM 864 N N . GLU A 1 108 ? -28.133 18.259 7.415 1.00 72.81 108 GLU A N 1
ATOM 865 C CA . GLU A 1 108 ? -27.629 17.976 6.072 1.00 72.81 108 GLU A CA 1
ATOM 866 C C . GLU A 1 108 ? -26.222 17.363 6.107 1.00 72.81 108 GLU A C 1
ATOM 868 O O . GLU A 1 108 ? -25.481 17.451 7.092 1.00 72.81 108 GLU A O 1
ATOM 873 N N . GLU A 1 109 ? -25.861 16.723 4.995 1.00 66.69 109 GLU A N 1
ATOM 874 C CA . GLU A 1 109 ? -24.653 15.927 4.825 1.00 66.69 109 GLU A CA 1
ATOM 875 C C . GLU A 1 109 ? -23.381 16.697 5.239 1.00 66.69 109 GLU A C 1
ATOM 877 O O . GLU A 1 109 ? -22.903 17.620 4.576 1.00 66.69 109 GLU A O 1
ATOM 882 N N . MET A 1 110 ? -22.796 16.304 6.372 1.00 66.19 110 MET A N 1
ATOM 883 C CA . MET A 1 110 ? -21.531 16.854 6.846 1.00 66.19 110 MET A CA 1
ATOM 884 C C . MET A 1 110 ? -20.376 16.192 6.096 1.00 66.19 110 MET A C 1
ATOM 886 O O . MET A 1 110 ? -20.070 15.018 6.302 1.00 66.19 110 MET A O 1
ATOM 890 N N . HIS A 1 111 ? -19.680 16.969 5.263 1.00 66.38 111 HIS A N 1
ATOM 891 C CA . HIS A 1 111 ? -18.440 16.552 4.608 1.00 66.38 111 HIS A CA 1
ATOM 892 C C . HIS A 1 111 ? -17.211 17.116 5.339 1.00 66.38 111 HIS A C 1
ATOM 894 O O . HIS A 1 111 ? -16.668 18.158 4.951 1.00 66.38 111 HIS A O 1
ATOM 900 N N . PRO A 1 112 ? -16.712 16.447 6.394 1.00 67.81 112 PRO A N 1
ATOM 901 C CA . PRO A 1 112 ? -15.494 16.872 7.065 1.00 67.81 112 PRO A CA 1
ATOM 902 C C . PRO A 1 112 ? -14.313 16.786 6.088 1.00 67.81 112 PRO A C 1
ATOM 904 O O . PRO A 1 112 ? -13.884 15.710 5.671 1.00 67.81 112 PRO A O 1
ATOM 907 N N . ARG A 1 113 ? -13.783 17.953 5.711 1.00 60.94 113 ARG A N 1
ATOM 908 C CA . ARG A 1 113 ? -12.846 18.117 4.585 1.00 60.94 113 ARG A CA 1
ATOM 909 C C . ARG A 1 113 ? -11.470 17.478 4.803 1.00 60.94 113 ARG A C 1
ATOM 911 O O . ARG A 1 113 ? -10.713 17.311 3.848 1.00 60.94 113 ARG A O 1
ATOM 918 N N . ARG A 1 114 ? -11.105 17.177 6.050 1.00 75.19 114 ARG A N 1
ATOM 919 C CA . ARG A 1 114 ? -9.798 16.623 6.427 1.00 75.19 114 ARG A CA 1
ATOM 920 C C . ARG A 1 114 ? -9.975 15.501 7.442 1.00 75.19 114 ARG A C 1
ATOM 922 O O . ARG A 1 114 ? -10.892 15.536 8.258 1.00 75.19 114 ARG A O 1
ATOM 929 N N . THR A 1 115 ? -9.066 14.535 7.394 1.00 81.75 115 THR A N 1
ATOM 930 C CA . THR A 1 115 ? -8.838 13.577 8.476 1.00 81.75 115 THR A CA 1
ATOM 931 C C . THR A 1 115 ? -7.414 13.755 8.997 1.00 81.75 115 THR A C 1
ATOM 933 O O . THR A 1 115 ? -6.495 14.009 8.214 1.00 81.75 115 THR A O 1
ATOM 936 N N . ALA A 1 116 ? -7.242 13.655 10.315 1.00 84.06 116 ALA A N 1
ATOM 937 C CA . ALA A 1 116 ? -5.934 13.666 10.966 1.00 84.06 116 ALA A CA 1
ATOM 938 C C . ALA A 1 116 ? -5.197 12.320 10.821 1.00 84.06 116 ALA A C 1
ATOM 940 O O . ALA A 1 116 ? -3.992 12.246 11.046 1.00 84.06 116 ALA A O 1
ATOM 941 N N . TYR A 1 117 ? -5.901 11.266 10.400 1.00 91.38 117 TYR A N 1
ATOM 942 C CA . TYR A 1 117 ? -5.405 9.890 10.357 1.00 91.38 117 TYR A CA 1
ATOM 943 C C . TYR A 1 117 ? -5.332 9.388 8.919 1.00 91.38 117 TYR A C 1
ATOM 945 O O . TYR A 1 117 ? -6.025 9.904 8.046 1.00 91.38 117 TYR A O 1
ATOM 953 N N . TYR A 1 118 ? -4.500 8.385 8.645 1.00 93.25 118 TYR A N 1
ATOM 954 C CA . TYR A 1 118 ? -4.323 7.881 7.279 1.00 93.25 118 TYR A CA 1
ATOM 955 C C . TYR A 1 118 ? -5.612 7.268 6.741 1.00 93.25 118 TYR A C 1
ATOM 957 O O . TYR A 1 118 ? -5.945 7.471 5.571 1.00 93.25 118 TYR A O 1
ATOM 965 N N . ILE A 1 119 ? -6.326 6.549 7.610 1.00 94.12 119 ILE A N 1
ATOM 966 C CA . ILE A 1 119 ? -7.634 5.957 7.352 1.00 94.12 119 ILE A CA 1
ATOM 967 C C . ILE A 1 119 ? -8.540 6.282 8.539 1.00 94.12 119 ILE A C 1
ATOM 969 O O . ILE A 1 119 ? -8.139 6.164 9.696 1.00 94.12 119 ILE A O 1
ATOM 973 N N . THR A 1 120 ? -9.772 6.682 8.259 1.00 94.50 120 THR A N 1
ATOM 974 C CA . THR A 1 120 ? -10.814 6.887 9.260 1.00 94.50 120 THR A CA 1
ATOM 975 C C . THR A 1 120 ? -12.092 6.227 8.791 1.00 94.50 120 THR A C 1
ATOM 977 O O . THR A 1 120 ? -12.526 6.455 7.662 1.00 94.50 120 THR A O 1
ATOM 980 N N . LEU A 1 121 ? -12.674 5.414 9.658 1.00 94.19 121 LEU A N 1
ATOM 981 C CA . LEU A 1 121 ? -13.952 4.765 9.443 1.00 94.19 121 LEU A CA 1
ATOM 982 C C . LEU A 1 121 ? -14.918 5.255 10.517 1.00 94.19 121 LEU A C 1
ATOM 984 O O . LEU A 1 121 ? -14.757 4.911 11.686 1.00 94.19 121 LEU A O 1
ATOM 988 N N . ASP A 1 122 ? -15.899 6.056 10.117 1.00 91.25 122 ASP A N 1
ATOM 989 C CA . ASP A 1 122 ? -16.990 6.460 10.999 1.00 91.25 122 ASP A CA 1
ATOM 990 C C . ASP A 1 122 ? -18.251 5.698 10.627 1.00 91.25 122 ASP A C 1
ATOM 992 O O . ASP A 1 122 ? -18.668 5.703 9.467 1.00 91.25 122 ASP A O 1
ATOM 996 N N . VAL A 1 123 ? -18.874 5.086 11.623 1.00 91.19 123 VAL A N 1
ATOM 997 C CA . VAL A 1 123 ? -20.174 4.441 11.499 1.00 91.19 123 VAL A CA 1
ATOM 998 C C . VAL A 1 123 ? -21.160 5.226 12.352 1.00 91.19 123 VAL A C 1
ATOM 1000 O O . VAL A 1 123 ? -20.965 5.386 13.557 1.00 91.19 123 VAL A O 1
ATOM 1003 N N . MET A 1 124 ? -22.190 5.764 11.713 1.00 87.81 124 MET A N 1
ATOM 1004 C CA . MET A 1 124 ? -23.316 6.415 12.376 1.00 87.81 124 MET A CA 1
ATOM 1005 C C . MET A 1 124 ? -24.544 5.548 12.187 1.00 87.81 124 MET A C 1
ATOM 1007 O O . MET A 1 124 ? -24.989 5.355 11.060 1.00 87.81 124 MET A O 1
ATOM 1011 N N . GLU A 1 125 ? -25.076 5.028 13.280 1.00 87.31 125 GLU A N 1
ATOM 1012 C CA . GLU A 1 125 ? -26.270 4.1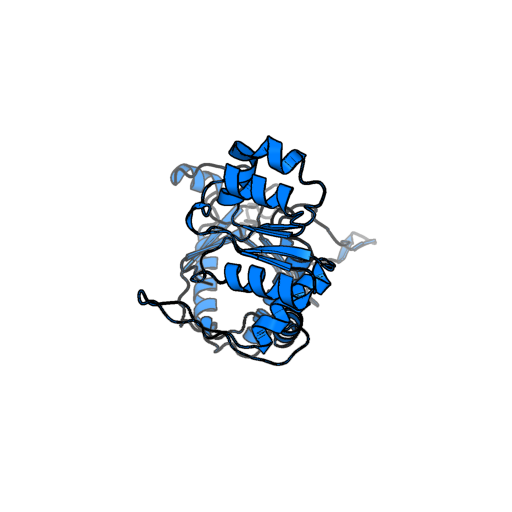97 13.270 1.00 87.31 125 GLU A CA 1
ATOM 1013 C C . GLU A 1 125 ? -27.468 4.998 13.777 1.00 87.31 125 GLU A C 1
ATOM 1015 O O . GLU A 1 125 ? -27.430 5.618 14.847 1.00 87.31 125 GLU A O 1
ATOM 1020 N N . SER A 1 126 ? -28.525 4.980 12.973 1.00 83.56 126 SER A N 1
ATOM 1021 C CA . SER A 1 126 ? -29.857 5.476 13.300 1.00 83.56 126 SER A CA 1
ATOM 1022 C C . SER A 1 126 ? -30.805 4.291 13.513 1.00 83.56 126 SER A C 1
ATOM 1024 O O . SER A 1 126 ? -30.412 3.134 13.390 1.00 83.56 126 SER A O 1
ATOM 1026 N N . THR A 1 127 ? -32.074 4.559 13.816 1.00 79.75 127 THR A N 1
ATOM 1027 C CA . THR A 1 127 ? -33.089 3.504 13.973 1.00 79.75 127 THR A CA 1
ATOM 1028 C C . THR A 1 127 ? -33.450 2.788 12.670 1.00 79.75 127 THR A C 1
ATOM 1030 O O . THR A 1 127 ? -34.021 1.704 12.728 1.00 79.75 127 THR A O 1
ATOM 1033 N N . GLU A 1 128 ? -33.162 3.386 11.512 1.00 81.75 128 GLU A N 1
ATOM 1034 C CA . GLU A 1 128 ? -33.574 2.868 10.196 1.00 81.75 128 GLU A CA 1
ATOM 1035 C C . GLU A 1 128 ? -32.383 2.425 9.337 1.00 81.75 128 GLU A C 1
ATOM 1037 O O . GLU A 1 128 ? -32.487 1.466 8.573 1.00 81.75 128 GLU A O 1
ATOM 1042 N N . GLU A 1 129 ? -31.243 3.105 9.468 1.00 85.06 129 GLU A N 1
ATOM 1043 C CA . GLU A 1 129 ? -30.069 2.896 8.622 1.00 85.06 129 GLU A CA 1
ATOM 1044 C C . GLU A 1 129 ? -28.743 3.130 9.356 1.00 85.06 129 GLU A C 1
ATOM 1046 O O . GLU A 1 129 ? -28.673 3.858 10.352 1.00 85.06 129 GLU A O 1
ATOM 1051 N N . ALA A 1 130 ? -27.670 2.552 8.809 1.00 86.56 130 ALA A N 1
ATOM 1052 C CA . ALA A 1 130 ? -26.296 2.803 9.224 1.00 86.56 130 ALA A CA 1
ATOM 1053 C C . ALA A 1 130 ? -25.512 3.482 8.092 1.00 86.56 130 ALA A C 1
ATOM 1055 O O . ALA A 1 130 ? -25.330 2.920 7.009 1.00 86.56 130 ALA A O 1
ATOM 1056 N N . LEU A 1 131 ? -25.003 4.682 8.359 1.00 86.75 131 LEU A N 1
ATOM 1057 C CA . LEU A 1 131 ? -24.141 5.431 7.457 1.00 86.75 131 LEU A CA 1
ATOM 1058 C C . LEU A 1 131 ? -22.671 5.110 7.747 1.00 86.75 131 LEU A C 1
ATOM 1060 O O . LEU A 1 131 ? -22.182 5.327 8.857 1.00 86.75 131 LEU A O 1
ATOM 1064 N N . VAL A 1 132 ? -21.951 4.644 6.724 1.00 89.31 132 VAL A N 1
ATOM 1065 C CA . VAL A 1 132 ? -20.516 4.335 6.797 1.00 89.31 132 VAL A CA 1
ATOM 1066 C C . VAL A 1 132 ? -19.718 5.361 5.997 1.00 89.31 132 VAL A C 1
ATOM 1068 O O . VAL A 1 132 ? -19.801 5.418 4.771 1.00 89.31 132 VAL A O 1
ATOM 1071 N N . LEU A 1 133 ? -18.885 6.142 6.682 1.00 89.88 133 LEU A N 1
ATOM 1072 C CA . LEU A 1 133 ? -17.985 7.117 6.073 1.00 89.88 133 LEU A CA 1
ATOM 1073 C C . LEU A 1 133 ? -16.552 6.598 6.119 1.00 89.88 133 LEU A C 1
ATOM 1075 O O . LEU A 1 133 ? -15.928 6.526 7.177 1.00 89.88 133 LEU A O 1
ATOM 1079 N N . PHE A 1 134 ? -16.010 6.288 4.944 1.00 92.12 134 PHE A N 1
ATOM 1080 C CA . PHE A 1 134 ? -14.622 5.868 4.789 1.00 92.12 134 PHE A CA 1
ATOM 1081 C C . PHE A 1 134 ? -13.782 7.031 4.265 1.00 92.12 134 PHE A C 1
ATOM 1083 O O . PHE A 1 134 ? -13.904 7.448 3.111 1.00 92.12 134 PHE A O 1
ATOM 1090 N N . ARG A 1 135 ? -12.916 7.565 5.121 1.00 91.81 135 ARG A N 1
ATOM 1091 C CA . ARG A 1 135 ? -12.084 8.735 4.838 1.00 91.81 135 ARG A CA 1
ATOM 1092 C C . ARG A 1 135 ? -10.619 8.345 4.843 1.00 91.81 135 ARG A C 1
ATOM 1094 O O . ARG A 1 135 ? -10.177 7.523 5.637 1.00 91.81 135 ARG A O 1
ATOM 1101 N N . VAL A 1 136 ? -9.855 8.962 3.954 1.00 93.19 136 VAL A N 1
ATOM 1102 C CA . VAL A 1 136 ? -8.420 8.717 3.820 1.00 93.19 136 VAL A CA 1
ATOM 1103 C C . VAL A 1 136 ? -7.681 10.010 3.526 1.00 93.19 136 VAL A C 1
ATOM 1105 O O . VAL A 1 136 ? -8.253 10.960 2.986 1.00 93.19 136 VAL A O 1
ATOM 1108 N N . GLN A 1 137 ? -6.390 10.046 3.839 1.00 91.25 137 GLN A N 1
ATOM 1109 C CA . GLN A 1 137 ? -5.543 11.162 3.433 1.00 91.25 137 GLN A CA 1
ATOM 1110 C C . GLN A 1 137 ? -5.259 11.123 1.929 1.00 91.25 137 GLN A C 1
ATOM 1112 O O . GLN A 1 137 ? -4.705 10.157 1.404 1.00 91.25 137 GLN A O 1
ATOM 1117 N N . LYS A 1 138 ? -5.590 12.221 1.239 1.00 89.62 138 LYS A N 1
ATOM 1118 C CA . LYS A 1 138 ? -5.430 12.365 -0.219 1.00 89.62 138 LYS A CA 1
ATOM 1119 C C . LYS A 1 138 ? -3.975 12.235 -0.694 1.00 89.62 138 LYS A C 1
ATOM 1121 O O . LYS A 1 138 ? -3.750 11.861 -1.839 1.00 89.62 138 LYS A O 1
ATOM 1126 N N . SER A 1 139 ? -3.001 12.542 0.164 1.00 89.44 139 SER A N 1
ATOM 1127 C CA . SER A 1 139 ? -1.568 12.363 -0.113 1.00 89.44 139 SER A CA 1
ATOM 1128 C C . SER A 1 139 ? -1.169 10.893 -0.267 1.00 89.44 139 SER A C 1
ATOM 1130 O O . SER A 1 139 ? -0.236 10.601 -1.006 1.00 89.44 139 SER A O 1
ATOM 1132 N N . PHE A 1 140 ? -1.877 9.980 0.402 1.00 88.69 140 PHE A N 1
ATOM 1133 C CA . PHE A 1 140 ? -1.585 8.546 0.387 1.00 88.69 140 PHE A CA 1
ATOM 1134 C C . PHE A 1 140 ? -2.537 7.757 -0.515 1.00 88.69 140 PHE A C 1
ATOM 1136 O O . PHE A 1 140 ? -2.137 6.763 -1.118 1.00 88.69 140 PHE A O 1
ATOM 1143 N N . TYR A 1 141 ? -3.791 8.198 -0.629 1.00 92.12 141 TYR A N 1
ATOM 1144 C CA . TYR A 1 141 ? -4.838 7.444 -1.311 1.00 92.12 141 TYR A CA 1
ATOM 1145 C C . TYR A 1 141 ? -5.613 8.331 -2.288 1.00 92.12 141 TYR A C 1
ATOM 1147 O O . TYR A 1 141 ? -6.294 9.285 -1.905 1.00 92.12 141 TYR A O 1
ATOM 1155 N N . GLY A 1 142 ? -5.537 7.986 -3.576 1.00 92.50 142 GLY A N 1
ATOM 1156 C CA . GLY A 1 142 ? -6.414 8.550 -4.601 1.00 92.50 142 GLY A CA 1
ATOM 1157 C C . GLY A 1 142 ? -7.823 7.951 -4.542 1.00 92.50 142 GLY A C 1
ATOM 1158 O O . GLY A 1 142 ? -8.022 6.865 -4.002 1.00 92.50 142 GLY A O 1
ATOM 1159 N N . LEU A 1 143 ? -8.796 8.610 -5.181 1.00 90.06 143 LEU A N 1
ATOM 1160 C CA . LEU A 1 143 ? -10.214 8.213 -5.150 1.00 90.06 143 LEU A CA 1
ATOM 1161 C C . LEU A 1 143 ? -10.456 6.747 -5.558 1.00 90.06 143 LEU A C 1
ATOM 1163 O O . LEU A 1 143 ? -11.271 6.056 -4.952 1.00 90.06 143 LEU A O 1
ATOM 1167 N N . ALA A 1 144 ? -9.732 6.250 -6.565 1.00 90.19 144 ALA A N 1
ATOM 1168 C CA . ALA A 1 144 ? -9.834 4.856 -6.997 1.00 90.19 144 ALA A CA 1
ATOM 1169 C C . ALA A 1 144 ? -9.388 3.869 -5.902 1.00 90.19 144 ALA A C 1
ATOM 1171 O O . ALA A 1 144 ? -10.044 2.847 -5.700 1.00 90.19 144 ALA A O 1
ATOM 1172 N N . ALA A 1 145 ? -8.316 4.193 -5.171 1.00 91.06 145 ALA A N 1
ATOM 1173 C CA . ALA A 1 145 ? -7.827 3.387 -4.057 1.00 91.06 145 ALA A CA 1
ATOM 1174 C C . ALA A 1 145 ? -8.803 3.432 -2.874 1.00 91.06 145 ALA A C 1
ATOM 1176 O O . ALA A 1 145 ? -9.133 2.387 -2.322 1.00 91.06 145 ALA A O 1
ATOM 1177 N N . THR A 1 146 ? -9.345 4.609 -2.547 1.00 93.06 146 THR A N 1
ATOM 1178 C CA . THR A 1 146 ? -10.375 4.765 -1.508 1.00 93.06 146 THR A CA 1
ATOM 1179 C C . THR A 1 146 ? -11.609 3.920 -1.808 1.00 93.06 146 THR A C 1
ATOM 1181 O O . THR A 1 146 ? -12.060 3.152 -0.963 1.00 93.06 146 THR A O 1
ATOM 1184 N N . ASN A 1 147 ? -12.115 3.994 -3.042 1.00 91.81 147 ASN A N 1
ATOM 1185 C CA . ASN A 1 147 ? -13.260 3.199 -3.480 1.00 91.81 147 ASN A CA 1
ATOM 1186 C C . ASN A 1 147 ? -12.972 1.695 -3.438 1.00 91.81 147 ASN A C 1
ATOM 1188 O O . ASN A 1 147 ? -13.866 0.902 -3.145 1.00 91.81 147 ASN A O 1
ATOM 1192 N N . LEU A 1 148 ? -11.737 1.286 -3.737 1.00 91.19 148 LEU A N 1
ATOM 1193 C CA . LEU A 1 148 ? -11.323 -0.107 -3.623 1.00 91.19 148 LEU A CA 1
ATOM 1194 C C . LEU A 1 148 ? -11.301 -0.569 -2.161 1.00 91.19 148 LEU A C 1
ATOM 1196 O O . LEU A 1 148 ? -11.807 -1.655 -1.882 1.00 91.19 148 LEU A O 1
ATOM 1200 N N . LEU A 1 149 ? -10.766 0.244 -1.245 1.00 93.12 149 LEU A N 1
ATOM 1201 C CA . LEU A 1 149 ? -10.732 -0.052 0.190 1.00 93.12 149 LEU A CA 1
ATOM 1202 C C . LEU A 1 149 ? -12.144 -0.165 0.768 1.00 93.12 149 LEU A C 1
ATOM 1204 O O . LEU A 1 149 ? -12.447 -1.169 1.403 1.00 93.12 149 LEU A O 1
ATOM 1208 N N . LEU A 1 150 ? -13.027 0.792 0.468 1.00 93.25 150 LEU A N 1
ATOM 1209 C CA . LEU A 1 150 ? -14.419 0.761 0.920 1.00 93.25 150 LEU A CA 1
ATOM 1210 C C . LEU A 1 150 ? -15.160 -0.482 0.403 1.00 93.25 150 LEU A C 1
ATOM 1212 O O . LEU A 1 150 ? -15.793 -1.193 1.176 1.00 93.25 150 LEU A O 1
ATOM 1216 N N . LYS A 1 151 ? -15.042 -0.799 -0.893 1.00 92.56 151 LYS A N 1
ATOM 1217 C CA . LYS A 1 151 ? -15.671 -2.005 -1.465 1.00 92.56 151 LYS A CA 1
ATOM 1218 C C . LYS A 1 151 ? -15.126 -3.292 -0.852 1.00 92.56 151 LYS A C 1
ATOM 1220 O O . LYS A 1 151 ? -15.878 -4.237 -0.655 1.00 92.56 151 LYS A O 1
ATOM 1225 N N . THR A 1 152 ? -13.827 -3.325 -0.570 1.00 93.19 152 THR A N 1
ATOM 1226 C CA . THR A 1 152 ? -13.171 -4.449 0.110 1.00 93.19 152 THR A CA 1
ATOM 1227 C C . THR A 1 152 ? -13.688 -4.597 1.540 1.00 93.19 152 THR A C 1
ATOM 1229 O O . THR A 1 152 ? -14.051 -5.698 1.935 1.00 93.19 152 THR A O 1
ATOM 1232 N N . TYR A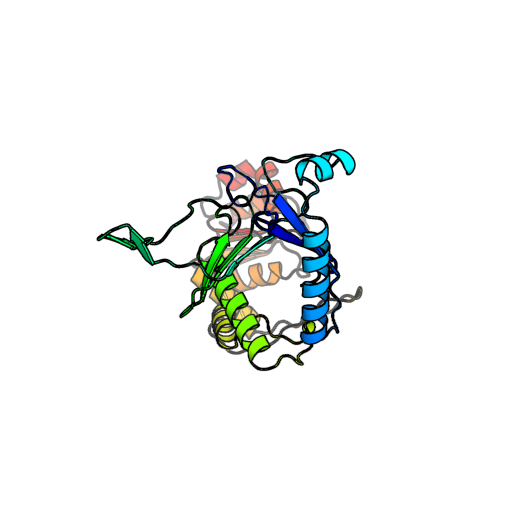 1 153 ? -13.798 -3.495 2.286 1.00 92.94 153 TYR A N 1
ATOM 1233 C CA . TYR A 1 153 ? -14.357 -3.485 3.637 1.00 92.94 153 TYR A CA 1
ATOM 1234 C C . TYR A 1 153 ? -15.792 -4.027 3.662 1.00 92.94 153 TYR A C 1
ATOM 1236 O O . TYR A 1 153 ? -16.076 -4.962 4.406 1.00 92.94 153 TYR A O 1
ATOM 1244 N N . LEU A 1 154 ? -16.669 -3.511 2.793 1.00 92.75 154 LEU A N 1
ATOM 1245 C CA . LEU A 1 154 ? -18.060 -3.966 2.703 1.00 92.75 154 LEU A CA 1
ATOM 1246 C C . LEU A 1 154 ? -18.167 -5.436 2.281 1.00 92.75 154 LEU A C 1
ATOM 1248 O O . LEU A 1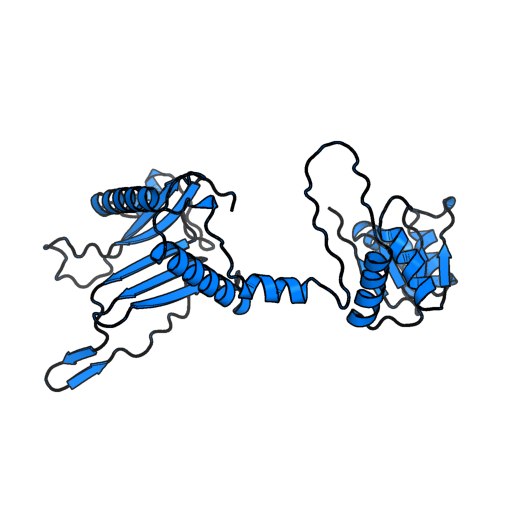 154 ? -18.998 -6.161 2.810 1.00 92.75 154 LEU A O 1
ATOM 1252 N N . HIS A 1 155 ? -17.310 -5.895 1.365 1.00 93.94 155 HIS A N 1
ATOM 1253 C CA . HIS A 1 155 ? -17.281 -7.301 0.968 1.00 93.94 155 HIS A CA 1
ATOM 1254 C C . HIS A 1 155 ? -16.890 -8.224 2.127 1.00 93.94 155 HIS A C 1
ATOM 1256 O O . HIS A 1 155 ? -17.518 -9.260 2.324 1.00 93.94 155 HIS A O 1
ATOM 1262 N N . VAL A 1 156 ? -15.863 -7.852 2.894 1.00 93.12 156 VAL A N 1
ATOM 1263 C CA . VAL A 1 156 ? -15.441 -8.618 4.074 1.00 93.12 156 VAL A CA 1
ATOM 1264 C C . VAL A 1 156 ? -16.550 -8.637 5.125 1.00 93.12 156 VAL A C 1
ATOM 1266 O O . VAL A 1 156 ? -16.815 -9.691 5.695 1.00 93.12 156 VAL A O 1
ATOM 1269 N N . LEU A 1 157 ? -17.225 -7.507 5.345 1.00 92.19 157 LEU A N 1
ATOM 1270 C CA . LEU A 1 157 ? -18.352 -7.411 6.272 1.00 92.19 157 LEU A CA 1
ATOM 1271 C C . LEU A 1 157 ? -19.509 -8.334 5.856 1.00 92.19 157 LEU A C 1
ATOM 1273 O O . LEU A 1 157 ? -19.979 -9.115 6.674 1.00 92.19 157 LEU A O 1
ATOM 1277 N N . ASP A 1 158 ? -19.896 -8.324 4.580 1.00 93.00 158 ASP A N 1
ATOM 1278 C CA . ASP A 1 158 ? -20.945 -9.194 4.023 1.00 93.00 158 ASP A CA 1
ATOM 1279 C C . ASP A 1 158 ? -20.622 -10.693 4.192 1.00 93.00 158 ASP A C 1
ATOM 1281 O O . ASP A 1 158 ? -21.459 -11.490 4.627 1.00 93.00 158 ASP A O 1
ATOM 1285 N N . MET A 1 159 ? -19.366 -11.077 3.939 1.00 93.06 159 MET A N 1
ATOM 1286 C CA . ME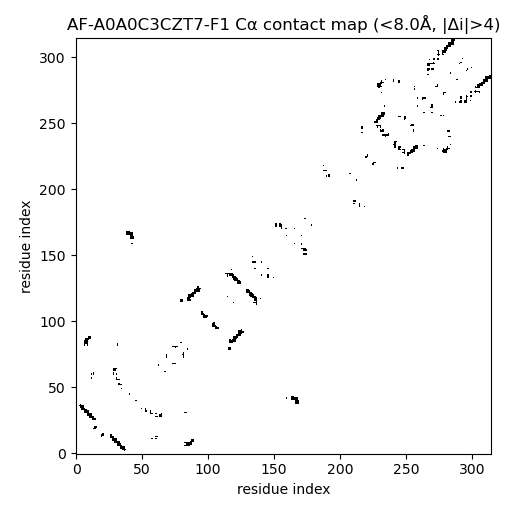T A 1 159 ? -18.888 -12.449 4.153 1.00 93.06 159 MET A CA 1
ATOM 1287 C C . MET A 1 159 ? -18.975 -12.867 5.626 1.00 93.06 159 MET A C 1
ATOM 1289 O O . MET A 1 159 ? -19.422 -13.973 5.925 1.00 93.06 159 MET A O 1
ATOM 1293 N N . LEU A 1 160 ? -18.564 -11.985 6.538 1.00 91.75 160 LEU A N 1
ATOM 1294 C CA . LEU A 1 160 ? -18.572 -12.242 7.978 1.00 91.75 160 LEU A CA 1
ATOM 1295 C C . LEU A 1 160 ? -19.988 -12.314 8.556 1.00 91.75 160 LEU A C 1
ATOM 1297 O O . LEU A 1 160 ? -20.242 -13.129 9.439 1.00 91.75 160 LEU A O 1
ATOM 1301 N N . CYS A 1 161 ? -20.912 -11.500 8.046 1.00 92.00 161 CYS A N 1
ATOM 1302 C CA . CYS A 1 161 ? -22.324 -11.564 8.418 1.00 92.00 161 CYS A CA 1
ATOM 1303 C C . CYS A 1 161 ? -23.007 -12.840 7.903 1.00 92.00 161 CYS A C 1
ATOM 1305 O O . CYS A 1 161 ? -23.950 -13.318 8.530 1.00 92.00 161 CYS A O 1
ATOM 1307 N N . SER A 1 162 ? -22.532 -13.398 6.786 1.00 92.75 162 SER A N 1
ATOM 1308 C CA . SER A 1 162 ? -23.086 -14.620 6.193 1.00 92.75 162 SER A CA 1
ATOM 1309 C C . SER A 1 162 ? -22.604 -15.901 6.882 1.00 92.75 162 SER A C 1
ATOM 1311 O O . SER A 1 162 ? -23.367 -16.858 6.996 1.00 92.75 162 SER A O 1
ATOM 1313 N N . ASP A 1 163 ? -21.348 -15.938 7.337 1.00 91.25 163 ASP A N 1
ATOM 1314 C CA . ASP A 1 163 ? -20.783 -17.069 8.079 1.00 91.25 163 ASP A CA 1
ATOM 1315 C C . ASP A 1 163 ? -19.758 -16.593 9.117 1.00 91.25 163 ASP A C 1
ATOM 1317 O O . ASP A 1 163 ? -18.584 -16.341 8.830 1.00 91.25 163 ASP A O 1
ATOM 1321 N N . VAL A 1 164 ? -20.210 -16.517 10.368 1.00 88.62 164 VAL A N 1
ATOM 1322 C CA . VAL A 1 164 ? -19.388 -16.077 11.503 1.00 88.62 164 VAL A CA 1
ATOM 1323 C C . VAL A 1 164 ? -18.349 -17.115 11.943 1.00 88.62 164 VAL A C 1
ATOM 1325 O O . VAL A 1 164 ? -17.470 -16.798 12.743 1.00 88.62 164 VAL A O 1
ATOM 1328 N N . SER A 1 165 ? -18.425 -18.357 11.453 1.00 88.38 165 SER A N 1
ATOM 1329 C CA . SER A 1 165 ? -17.514 -19.439 11.851 1.00 88.38 165 SER A CA 1
ATOM 1330 C C . SER A 1 165 ? -16.191 -19.443 11.075 1.00 88.38 165 SER A C 1
ATOM 1332 O O . SER A 1 165 ? -15.258 -20.169 11.441 1.00 88.38 165 SER A O 1
ATOM 1334 N N . LEU A 1 166 ? -16.091 -18.611 10.032 1.00 89.69 166 LEU A N 1
ATOM 1335 C CA . LEU A 1 166 ? -14.934 -18.539 9.148 1.00 89.69 166 LEU A CA 1
ATOM 1336 C C . LEU A 1 166 ? -13.642 -18.165 9.905 1.00 89.69 166 LEU A C 1
ATOM 1338 O O . LEU A 1 166 ? -13.618 -17.200 10.681 1.00 89.69 166 LEU A O 1
ATOM 1342 N N . PRO A 1 167 ? -12.526 -18.881 9.661 1.00 90.12 167 PRO A N 1
ATOM 1343 C CA . PRO A 1 167 ? -11.206 -18.452 10.110 1.00 90.12 167 PRO A CA 1
ATOM 1344 C C . PRO A 1 167 ? -10.788 -17.146 9.430 1.00 90.12 167 PRO A C 1
ATOM 1346 O O . PRO A 1 167 ? -10.911 -17.007 8.213 1.00 90.12 167 PRO A O 1
ATOM 1349 N N . LEU A 1 168 ? -10.193 -16.215 10.182 1.00 87.38 168 LEU A N 1
ATOM 1350 C CA . LEU A 1 168 ? -9.818 -14.889 9.668 1.00 87.38 168 LEU A CA 1
ATOM 1351 C C . LEU A 1 168 ? -8.873 -14.925 8.453 1.00 87.38 168 LEU A C 1
ATOM 1353 O O . LEU A 1 168 ? -8.860 -13.996 7.645 1.00 87.38 168 LEU A O 1
ATOM 1357 N N . LYS A 1 169 ? -8.040 -15.965 8.325 1.00 88.38 169 LYS A N 1
ATOM 1358 C CA . LYS A 1 169 ? -7.134 -16.151 7.176 1.00 88.38 169 LYS A CA 1
ATOM 1359 C C . LYS A 1 169 ? -7.842 -16.581 5.889 1.00 88.38 169 LYS A C 1
ATOM 1361 O O . LYS A 1 169 ? -7.302 -16.337 4.814 1.00 88.38 169 LYS A O 1
ATOM 1366 N N . ASP A 1 170 ? -8.998 -17.228 6.011 1.00 89.06 170 ASP A N 1
ATOM 1367 C CA . ASP A 1 170 ? -9.703 -17.856 4.892 1.00 89.06 170 ASP A CA 1
ATOM 1368 C C . ASP A 1 170 ? -10.752 -16.909 4.289 1.00 89.06 170 ASP A C 1
ATOM 1370 O O . ASP A 1 170 ? -11.314 -17.197 3.233 1.00 89.06 170 ASP A O 1
ATOM 1374 N N . ILE A 1 171 ? -10.970 -15.746 4.914 1.00 88.69 171 ILE A N 1
ATOM 1375 C CA . ILE A 1 171 ? -11.856 -14.697 4.409 1.00 88.69 171 ILE A CA 1
ATOM 1376 C C . ILE A 1 171 ? -11.236 -14.072 3.148 1.00 88.69 171 ILE A C 1
ATOM 1378 O O . ILE A 1 171 ? -10.171 -13.443 3.220 1.00 88.69 171 ILE A O 1
ATOM 1382 N N . PRO A 1 172 ? -11.891 -14.186 1.980 1.00 89.62 172 PRO A N 1
ATOM 1383 C CA . PRO A 1 172 ? -11.412 -13.551 0.764 1.00 89.62 172 PRO A CA 1
ATOM 1384 C C . PRO A 1 172 ? -11.507 -12.027 0.892 1.00 89.62 172 PRO A C 1
ATOM 1386 O O . PRO A 1 172 ? -12.587 -11.475 1.065 1.00 89.62 172 PRO A O 1
ATOM 1389 N N . LEU A 1 173 ? -10.379 -11.326 0.757 1.00 89.56 173 LEU A N 1
ATOM 1390 C CA . LEU A 1 173 ? -10.369 -9.856 0.808 1.00 89.56 173 LEU A CA 1
ATOM 1391 C C . LEU A 1 173 ? -11.086 -9.220 -0.391 1.00 89.56 173 LEU A C 1
ATOM 1393 O O . LEU A 1 173 ? -11.635 -8.130 -0.284 1.00 89.56 173 LEU A O 1
ATOM 1397 N N . PHE A 1 174 ? -11.066 -9.875 -1.551 1.00 91.44 174 PHE A N 1
ATOM 1398 C CA . PHE A 1 174 ? -11.600 -9.317 -2.789 1.00 91.44 174 PHE A CA 1
ATOM 1399 C C . PHE A 1 174 ? -12.728 -10.177 -3.336 1.00 91.44 174 PHE A C 1
ATOM 1401 O O . PHE A 1 174 ? -12.596 -11.394 -3.474 1.00 91.44 174 PHE A O 1
ATOM 1408 N N . SER A 1 175 ? -13.795 -9.511 -3.766 1.00 88.50 175 SER A N 1
ATOM 1409 C CA . SER A 1 175 ? -14.898 -10.161 -4.462 1.00 88.50 175 SER A CA 1
ATOM 1410 C C . SER A 1 175 ? -14.437 -10.756 -5.796 1.00 88.50 175 SER A C 1
ATOM 1412 O O . SER A 1 175 ? -13.537 -10.237 -6.468 1.00 88.50 175 SER A O 1
ATOM 1414 N N . LYS A 1 176 ? -15.134 -11.800 -6.263 1.00 87.56 176 LYS A N 1
ATOM 1415 C CA . LYS A 1 176 ? -14.902 -12.386 -7.598 1.00 87.56 176 LYS A CA 1
ATOM 1416 C C . LYS A 1 176 ? -14.941 -11.330 -8.710 1.00 87.56 176 LYS A C 1
ATOM 1418 O O . LYS A 1 176 ? -14.137 -11.388 -9.635 1.00 87.56 176 LYS A O 1
ATOM 1423 N N . LYS A 1 177 ? -15.829 -10.333 -8.601 1.00 86.56 177 LYS A N 1
ATOM 1424 C CA . LYS A 1 177 ? -15.949 -9.227 -9.564 1.00 86.56 177 LYS A CA 1
ATOM 1425 C C . LYS A 1 177 ? -14.677 -8.375 -9.623 1.00 86.56 177 LYS A C 1
ATOM 1427 O O . LYS A 1 177 ? -14.208 -8.071 -10.717 1.00 86.56 177 LYS A O 1
ATOM 1432 N N . GLN A 1 178 ? -14.104 -8.024 -8.468 1.00 84.31 178 GLN A N 1
ATOM 1433 C CA . GLN A 1 178 ? -12.831 -7.295 -8.400 1.00 84.31 178 GLN A CA 1
ATOM 1434 C C . GLN A 1 178 ? -11.688 -8.124 -8.996 1.00 84.31 178 GLN A C 1
ATOM 1436 O O . GLN A 1 178 ? -10.911 -7.603 -9.792 1.00 84.31 178 GLN A O 1
ATOM 1441 N N . LEU A 1 179 ? -11.624 -9.422 -8.680 1.00 85.75 179 LEU A N 1
ATOM 1442 C CA . LEU A 1 179 ? -10.600 -10.319 -9.221 1.00 85.75 179 LEU A CA 1
ATOM 1443 C C . LEU A 1 179 ? -10.692 -10.454 -10.746 1.00 85.75 179 LEU A C 1
ATOM 1445 O O . LEU A 1 179 ? -9.675 -10.342 -11.423 1.00 85.75 179 LEU A O 1
ATOM 1449 N N . ILE A 1 180 ? -11.892 -10.643 -11.302 1.00 83.81 180 ILE A N 1
ATOM 1450 C CA . ILE A 1 180 ? -12.101 -10.756 -12.755 1.00 83.81 180 ILE A CA 1
ATOM 1451 C C . ILE A 1 180 ? -11.698 -9.464 -13.469 1.00 83.81 180 ILE A C 1
ATOM 1453 O O . ILE A 1 180 ? -10.998 -9.526 -14.478 1.00 83.81 180 ILE A O 1
ATOM 1457 N N . HIS A 1 181 ? -12.093 -8.303 -12.940 1.00 79.50 181 HIS A N 1
ATOM 1458 C CA . HIS A 1 181 ? -11.715 -7.010 -13.509 1.00 79.50 181 HIS A CA 1
ATOM 1459 C C . HIS A 1 181 ? -10.187 -6.835 -13.545 1.00 79.50 181 HIS A C 1
ATOM 1461 O O . HIS A 1 181 ? -9.624 -6.515 -14.590 1.00 79.50 181 HIS A O 1
ATOM 1467 N N . THR A 1 182 ? -9.499 -7.126 -12.438 1.00 77.25 182 THR A N 1
ATOM 1468 C CA . THR A 1 182 ? -8.032 -7.039 -12.362 1.00 77.25 182 THR A CA 1
ATOM 1469 C C . THR A 1 182 ? -7.342 -8.068 -13.258 1.00 77.25 182 THR A C 1
ATOM 1471 O O . THR A 1 182 ? -6.359 -7.743 -13.919 1.00 77.25 182 THR A O 1
ATOM 1474 N N . LEU A 1 183 ? -7.862 -9.296 -13.345 1.00 78.19 183 LEU A N 1
ATOM 1475 C CA . LEU A 1 183 ? -7.354 -10.309 -14.274 1.00 78.19 183 LEU A CA 1
ATOM 1476 C C . LEU A 1 183 ? -7.543 -9.889 -15.734 1.00 78.19 183 LEU A C 1
ATOM 1478 O O . LEU A 1 183 ? -6.688 -10.203 -16.555 1.00 78.19 183 LEU A O 1
ATOM 1482 N N . GLY A 1 184 ? -8.624 -9.178 -16.058 1.00 73.06 184 GLY A N 1
ATOM 1483 C CA . GLY A 1 184 ? -8.840 -8.587 -17.377 1.00 73.06 184 GLY A CA 1
ATOM 1484 C C . GLY A 1 184 ? -7.813 -7.506 -17.718 1.00 73.06 184 GLY A C 1
ATOM 1485 O O . GLY A 1 184 ? -7.341 -7.464 -18.846 1.00 73.06 184 GLY A O 1
ATOM 1486 N N . LEU A 1 185 ? -7.412 -6.684 -16.743 1.00 70.69 185 LEU A N 1
ATOM 1487 C CA . LEU A 1 185 ? -6.338 -5.697 -16.921 1.00 70.69 185 LEU A CA 1
ATOM 1488 C C . LEU A 1 185 ? -4.955 -6.352 -17.053 1.00 70.69 185 LEU A C 1
ATOM 1490 O O . LEU A 1 185 ? -4.128 -5.898 -17.838 1.00 70.69 185 LEU A O 1
ATOM 1494 N N . GLY A 1 186 ? -4.695 -7.407 -16.276 1.00 58.84 186 GLY A N 1
ATOM 1495 C CA . GLY A 1 186 ? -3.402 -8.098 -16.259 1.00 58.84 186 GLY A CA 1
ATOM 1496 C C . GLY A 1 186 ? -3.195 -9.082 -17.413 1.00 58.84 186 GLY A C 1
ATOM 1497 O O . GLY A 1 186 ? -2.060 -9.451 -17.710 1.00 58.84 186 GLY A O 1
ATOM 1498 N N . ARG A 1 187 ? -4.269 -9.525 -18.073 1.00 63.09 187 ARG A N 1
ATOM 1499 C CA . ARG A 1 187 ? -4.200 -10.377 -19.263 1.00 63.09 187 ARG A CA 1
ATOM 1500 C C . ARG A 1 187 ? -4.234 -9.481 -20.494 1.00 63.09 187 ARG A C 1
ATOM 1502 O O . ARG A 1 187 ? -5.260 -8.886 -20.803 1.00 63.09 187 ARG A O 1
ATOM 1509 N N . GLY A 1 188 ? -3.116 -9.412 -21.216 1.00 52.41 188 GLY A N 1
ATOM 1510 C CA . GLY A 1 188 ? -3.113 -8.881 -22.580 1.00 52.41 188 GLY A CA 1
ATOM 1511 C C . GLY A 1 188 ? -4.086 -9.652 -23.487 1.00 52.41 188 GLY A C 1
ATOM 1512 O O . GLY A 1 188 ? -4.694 -10.646 -23.082 1.00 52.41 188 GLY A O 1
ATOM 1513 N N . LEU A 1 189 ? -4.229 -9.216 -24.739 1.00 51.91 189 LEU A N 1
ATOM 1514 C CA . LEU A 1 189 ? -5.072 -9.860 -25.757 1.00 51.91 189 LEU A CA 1
ATOM 1515 C C . LEU A 1 189 ? -4.498 -11.226 -26.203 1.00 51.91 189 LEU A C 1
ATOM 1517 O O . LEU A 1 189 ? -4.192 -11.425 -27.368 1.00 51.91 189 LEU A O 1
ATOM 1521 N N . SER A 1 190 ? -4.299 -12.188 -25.300 1.00 51.41 190 SER A N 1
ATOM 1522 C CA . SER A 1 190 ? -4.237 -13.621 -25.620 1.00 51.41 190 SER A CA 1
ATOM 1523 C C . SER A 1 190 ? -4.203 -14.497 -24.361 1.00 51.41 190 SER A C 1
ATOM 1525 O O . SER A 1 190 ? -3.645 -14.145 -23.325 1.00 51.41 190 SER A O 1
ATOM 1527 N N . ARG A 1 191 ? -4.853 -15.664 -24.464 1.00 46.19 191 ARG A N 1
ATOM 1528 C CA . ARG A 1 191 ? -4.923 -16.711 -23.435 1.00 46.19 191 ARG A CA 1
ATOM 1529 C C . ARG A 1 191 ? -3.532 -17.263 -23.105 1.00 46.19 191 ARG A C 1
ATOM 1531 O O . ARG A 1 191 ? -2.837 -17.736 -23.996 1.00 46.19 191 ARG A O 1
ATOM 1538 N N . GLY A 1 192 ? -3.215 -17.336 -21.815 1.00 36.16 192 GLY A N 1
ATOM 1539 C CA . GLY A 1 192 ? -2.123 -18.155 -21.288 1.00 36.16 192 GLY A CA 1
ATOM 1540 C C . GLY A 1 192 ? -1.895 -17.891 -19.802 1.00 36.16 192 GLY A C 1
ATOM 1541 O O . GLY A 1 192 ? -1.530 -16.786 -19.421 1.00 36.16 192 GLY A O 1
ATOM 1542 N N . HIS A 1 193 ? -2.165 -18.887 -18.958 1.00 37.69 193 HIS A N 1
ATOM 1543 C CA . HIS A 1 193 ? -1.869 -18.859 -17.523 1.00 37.69 193 HIS A CA 1
ATOM 1544 C C . HIS A 1 193 ? -0.380 -19.143 -17.276 1.00 37.69 193 HIS A C 1
ATOM 1546 O O . HIS A 1 193 ? 0.171 -20.012 -17.945 1.00 37.69 193 HIS A O 1
ATOM 1552 N N . LEU A 1 194 ? 0.224 -18.512 -16.261 1.00 35.91 194 LEU A N 1
ATOM 1553 C CA . LEU A 1 194 ? 0.665 -19.167 -15.013 1.00 35.91 194 LEU A CA 1
ATOM 1554 C C . LEU A 1 194 ? 1.412 -18.180 -14.096 1.00 35.91 194 LEU A C 1
ATOM 1556 O O . LEU A 1 194 ? 2.138 -17.301 -14.547 1.00 35.91 194 LEU A O 1
ATOM 1560 N N . VAL A 1 195 ? 1.195 -18.346 -12.790 1.00 35.56 195 VAL A N 1
ATOM 1561 C CA . VAL A 1 195 ? 1.849 -17.641 -11.677 1.00 35.56 195 VAL A CA 1
ATOM 1562 C C . VAL A 1 195 ? 2.860 -18.604 -11.059 1.00 35.56 195 VAL A C 1
ATOM 1564 O O . VAL A 1 195 ? 2.496 -19.753 -10.808 1.00 35.56 195 VAL A O 1
ATOM 1567 N N . HIS A 1 196 ? 4.076 -18.150 -10.735 1.00 36.19 196 HIS A N 1
ATOM 1568 C CA . HIS A 1 196 ? 5.004 -18.933 -9.914 1.00 36.19 196 HIS A CA 1
ATOM 1569 C C . HIS A 1 196 ? 5.580 -18.161 -8.724 1.00 36.19 196 HIS A C 1
ATOM 1571 O O . HIS A 1 196 ? 5.748 -16.945 -8.740 1.00 36.19 196 HIS A O 1
ATOM 1577 N N . LYS A 1 197 ? 5.796 -18.946 -7.665 1.00 32.75 197 LYS A N 1
ATOM 1578 C CA . LYS A 1 197 ? 6.069 -18.590 -6.273 1.00 32.75 197 LYS A CA 1
ATOM 1579 C C . LYS A 1 197 ? 7.586 -18.517 -6.062 1.00 32.75 197 LYS A C 1
ATOM 1581 O O . LYS A 1 197 ? 8.292 -19.472 -6.383 1.00 32.75 197 LYS A O 1
ATOM 1586 N N . TRP A 1 198 ? 8.071 -17.406 -5.515 1.00 40.00 198 TRP A N 1
ATOM 1587 C CA . TRP A 1 198 ? 9.493 -17.160 -5.263 1.00 40.00 198 TRP A CA 1
ATOM 1588 C C . TRP A 1 198 ? 9.852 -17.487 -3.820 1.00 40.00 198 TRP A C 1
ATOM 1590 O O . TRP A 1 198 ? 9.486 -16.736 -2.928 1.00 40.00 198 TRP A O 1
ATOM 1600 N N . LEU A 1 199 ? 10.563 -18.588 -3.599 1.00 42.56 199 LEU A N 1
ATOM 1601 C CA . LEU A 1 199 ? 11.386 -18.856 -2.416 1.00 42.56 199 LEU A CA 1
ATOM 1602 C C . LEU A 1 199 ? 12.225 -20.091 -2.760 1.00 42.56 199 LEU A C 1
ATOM 1604 O O . LEU A 1 199 ? 11.648 -21.120 -3.091 1.00 42.56 199 LEU A O 1
ATOM 1608 N N . ASP A 1 200 ? 13.543 -19.920 -2.891 1.00 47.31 200 ASP A N 1
ATOM 1609 C CA . ASP A 1 200 ? 14.637 -20.861 -2.568 1.00 47.31 200 ASP A CA 1
ATOM 1610 C C . ASP A 1 200 ? 15.958 -20.289 -3.114 1.00 47.31 200 ASP A C 1
ATOM 1612 O O . ASP A 1 200 ? 15.988 -19.709 -4.197 1.00 47.31 200 ASP A O 1
ATOM 1616 N N . ARG A 1 201 ? 17.068 -20.474 -2.386 1.00 57.78 201 ARG A N 1
ATOM 1617 C CA . ARG A 1 201 ? 18.417 -19.969 -2.734 1.00 57.78 201 ARG A CA 1
ATOM 1618 C C . ARG A 1 201 ? 19.112 -20.724 -3.885 1.00 57.78 201 ARG A C 1
ATOM 1620 O O . ARG A 1 201 ? 20.320 -20.592 -4.052 1.00 57.78 201 ARG A O 1
ATOM 1627 N N . GLN A 1 202 ? 18.383 -21.525 -4.659 1.00 66.75 202 GLN A N 1
ATOM 1628 C CA . GLN A 1 202 ? 18.920 -22.202 -5.841 1.00 66.75 202 GLN A CA 1
ATOM 1629 C C . GLN A 1 202 ? 18.458 -21.496 -7.119 1.00 66.75 202 GLN A C 1
ATOM 1631 O O . GLN A 1 202 ? 17.291 -21.099 -7.189 1.00 66.75 202 GLN A O 1
ATOM 1636 N N . PRO A 1 203 ? 19.329 -21.342 -8.136 1.00 68.50 203 PRO A N 1
ATOM 1637 C CA . PRO A 1 203 ? 18.932 -20.743 -9.402 1.00 68.50 203 PRO A CA 1
ATOM 1638 C C . PRO A 1 203 ? 17.847 -21.606 -10.058 1.00 68.50 203 PRO A C 1
ATOM 1640 O O . PRO A 1 203 ? 18.095 -22.733 -10.482 1.00 68.50 203 PRO A O 1
ATOM 1643 N N . LYS A 1 204 ? 16.624 -21.074 -10.125 1.00 71.69 204 LYS A N 1
ATOM 1644 C CA . LYS A 1 204 ? 15.493 -21.692 -10.825 1.00 71.69 204 LYS A CA 1
ATOM 1645 C C . LYS A 1 204 ? 15.426 -21.114 -12.238 1.00 71.69 204 LYS A C 1
ATOM 1647 O O . LYS A 1 204 ? 15.367 -19.898 -12.407 1.00 71.69 204 LYS A O 1
ATOM 1652 N N . GLY A 1 205 ? 15.433 -21.980 -13.250 1.00 74.00 205 GLY A N 1
ATOM 1653 C CA . GLY A 1 205 ? 15.204 -21.566 -14.633 1.00 74.00 205 GLY A CA 1
ATOM 1654 C C . GLY A 1 205 ? 13.772 -21.060 -14.813 1.00 74.00 205 GLY A C 1
ATOM 1655 O O . GLY A 1 205 ? 12.822 -21.738 -14.424 1.00 74.00 205 GLY A O 1
ATOM 1656 N N . ILE A 1 206 ? 13.609 -19.873 -15.397 1.00 79.31 206 ILE A N 1
ATOM 1657 C CA . ILE A 1 206 ? 12.292 -19.319 -15.726 1.00 79.31 206 ILE A CA 1
ATOM 1658 C C . ILE A 1 206 ? 11.928 -19.772 -17.139 1.00 79.31 206 ILE A C 1
ATOM 1660 O O . ILE A 1 206 ? 12.603 -19.413 -18.102 1.00 79.31 206 ILE A O 1
ATOM 1664 N N . ILE A 1 207 ? 10.851 -20.547 -17.271 1.00 82.44 207 ILE A N 1
ATOM 1665 C CA . ILE A 1 207 ? 10.347 -20.980 -18.578 1.00 82.44 207 ILE A CA 1
ATOM 1666 C C . ILE A 1 207 ? 9.493 -19.855 -19.172 1.00 82.44 207 ILE A C 1
ATOM 1668 O O . ILE A 1 207 ? 8.374 -19.603 -18.725 1.00 82.44 207 ILE A O 1
ATOM 1672 N N . GLY A 1 208 ? 10.026 -19.177 -20.188 1.00 78.31 208 GLY A N 1
ATOM 1673 C CA . GLY A 1 208 ? 9.274 -18.243 -21.025 1.00 78.31 208 GLY A CA 1
ATOM 1674 C C . GLY A 1 208 ? 8.557 -18.968 -22.167 1.00 78.31 208 GLY A C 1
ATOM 1675 O O . GLY A 1 208 ? 9.092 -19.909 -22.745 1.00 78.31 208 GLY A O 1
ATOM 1676 N N . THR A 1 209 ? 7.348 -18.525 -22.518 1.00 85.31 209 THR A N 1
ATOM 1677 C CA . THR A 1 209 ? 6.616 -19.035 -23.692 1.00 85.31 209 THR A CA 1
ATOM 1678 C C . THR A 1 209 ? 6.756 -18.076 -24.871 1.00 85.31 209 THR A C 1
ATOM 1680 O O . THR A 1 209 ? 6.822 -16.861 -24.676 1.00 85.31 209 THR A O 1
ATOM 1683 N N . HIS A 1 210 ? 6.714 -18.589 -26.107 1.00 85.12 210 HIS A N 1
ATOM 1684 C CA . HIS A 1 210 ? 6.665 -17.737 -27.305 1.00 85.12 210 HIS A CA 1
ATOM 1685 C C . HIS A 1 210 ? 5.484 -16.755 -27.272 1.00 85.12 210 HIS A C 1
ATOM 1687 O O . HIS A 1 210 ? 5.635 -15.599 -27.656 1.00 85.12 210 HIS A O 1
ATOM 1693 N N . SER A 1 211 ? 4.323 -17.182 -26.762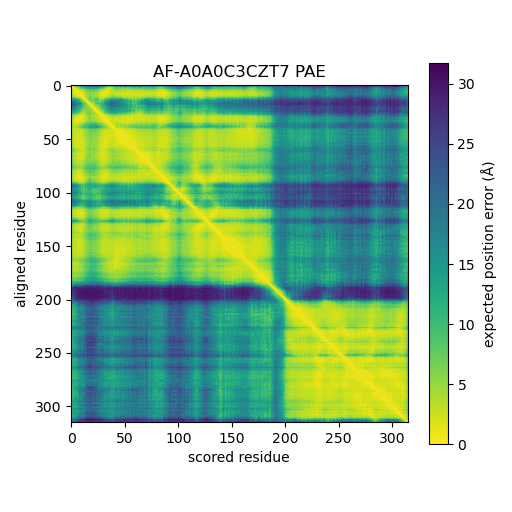 1.00 86.31 211 SER A N 1
ATOM 1694 C CA . SER A 1 211 ? 3.157 -16.311 -26.574 1.00 86.31 211 SER A CA 1
ATOM 1695 C C . SER A 1 211 ? 3.407 -15.193 -25.562 1.00 86.31 211 SER A C 1
ATOM 1697 O O . SER A 1 211 ? 2.950 -14.076 -25.782 1.00 86.31 211 SER A O 1
ATOM 1699 N N . GLY A 1 212 ? 4.138 -15.473 -24.478 1.00 83.44 212 GLY A N 1
ATOM 1700 C CA . GLY A 1 212 ? 4.507 -14.469 -23.480 1.00 83.44 212 GLY A CA 1
ATOM 1701 C C . GLY A 1 212 ? 5.443 -13.414 -24.061 1.00 83.44 212 GLY A C 1
ATOM 1702 O O . GLY A 1 212 ? 5.159 -12.225 -23.953 1.00 83.44 212 GLY A O 1
ATOM 1703 N N . LEU A 1 213 ? 6.490 -13.858 -24.763 1.00 83.75 213 LEU A N 1
ATOM 1704 C CA . LEU A 1 213 ? 7.422 -12.974 -25.460 1.00 83.75 213 LEU A CA 1
ATOM 1705 C C . LEU A 1 213 ? 6.706 -12.114 -26.513 1.00 83.75 213 LEU A C 1
ATOM 1707 O O . LEU A 1 213 ? 6.889 -10.901 -26.549 1.00 83.75 213 LEU A O 1
ATOM 1711 N N . ARG A 1 214 ? 5.844 -12.719 -27.341 1.00 86.38 214 ARG A N 1
ATOM 1712 C CA . ARG A 1 214 ? 5.044 -11.983 -28.330 1.00 86.38 214 ARG A CA 1
ATOM 1713 C C . ARG A 1 214 ? 4.175 -10.919 -27.659 1.00 86.38 214 ARG A C 1
ATOM 1715 O O . ARG A 1 214 ? 4.194 -9.769 -28.084 1.00 86.38 214 ARG A O 1
ATOM 1722 N N . ASN A 1 215 ? 3.450 -11.289 -26.601 1.00 86.31 215 ASN A N 1
ATOM 1723 C CA . ASN A 1 215 ? 2.570 -10.374 -25.876 1.00 86.31 215 ASN A CA 1
ATOM 1724 C C . ASN A 1 215 ? 3.340 -9.203 -25.244 1.00 86.31 215 ASN A C 1
ATOM 1726 O O . ASN A 1 215 ? 2.846 -8.079 -25.250 1.00 86.31 215 ASN A O 1
ATOM 1730 N N . GLU A 1 216 ? 4.547 -9.443 -24.726 1.00 86.06 216 GLU A N 1
ATOM 1731 C CA . GLU A 1 216 ? 5.423 -8.382 -24.219 1.00 86.06 216 GLU A CA 1
ATOM 1732 C C . GLU A 1 216 ? 5.820 -7.402 -25.334 1.00 86.06 216 GLU A C 1
ATOM 1734 O O . GLU A 1 216 ? 5.650 -6.188 -25.189 1.00 86.06 216 GLU A O 1
ATOM 1739 N N . ILE A 1 217 ? 6.303 -7.915 -26.471 1.00 86.94 217 ILE A N 1
ATOM 1740 C CA . ILE A 1 217 ? 6.754 -7.072 -27.585 1.00 86.94 217 ILE A CA 1
ATOM 1741 C C . ILE A 1 217 ? 5.593 -6.269 -28.188 1.00 86.94 217 ILE A C 1
ATOM 1743 O O . ILE A 1 217 ? 5.697 -5.047 -28.312 1.00 86.94 217 ILE A O 1
ATOM 1747 N N . GLU A 1 218 ? 4.473 -6.926 -28.501 1.00 86.56 218 GLU A N 1
ATOM 1748 C CA . GLU A 1 218 ? 3.267 -6.286 -29.045 1.00 86.56 218 GLU A CA 1
ATOM 1749 C C . GLU A 1 218 ? 2.660 -5.276 -28.062 1.00 86.56 218 GLU A C 1
ATOM 1751 O O . GLU A 1 218 ? 2.249 -4.183 -28.462 1.00 86.56 218 GLU A O 1
ATOM 1756 N N . GLY A 1 219 ? 2.631 -5.619 -26.770 1.00 86.00 219 GLY A N 1
ATOM 1757 C CA . GLY A 1 219 ? 2.107 -4.763 -25.711 1.00 86.00 219 GLY A CA 1
ATOM 1758 C C . GLY A 1 219 ? 2.860 -3.439 -25.621 1.00 86.00 219 GLY A C 1
ATOM 1759 O O . GLY A 1 219 ? 2.237 -2.376 -25.664 1.00 86.00 219 GLY A O 1
ATOM 1760 N N . TYR A 1 220 ? 4.194 -3.485 -25.576 1.00 85.19 220 TYR A N 1
ATOM 1761 C CA . TYR A 1 220 ? 5.019 -2.275 -25.552 1.00 85.19 220 TYR A CA 1
ATOM 1762 C C . TYR A 1 220 ? 4.939 -1.477 -26.852 1.00 85.19 220 TYR A C 1
ATOM 1764 O O . TYR A 1 220 ? 4.824 -0.252 -26.792 1.00 85.19 220 TYR A O 1
ATOM 1772 N N . ASN A 1 221 ? 4.933 -2.144 -28.011 1.00 85.25 221 ASN A N 1
ATOM 1773 C CA . ASN A 1 221 ? 4.767 -1.469 -29.299 1.00 85.25 221 ASN A CA 1
ATOM 1774 C C . ASN A 1 221 ? 3.462 -0.665 -29.342 1.00 85.25 221 ASN A C 1
ATOM 1776 O O . ASN A 1 221 ? 3.467 0.500 -29.735 1.00 85.25 221 ASN A O 1
ATOM 1780 N N . LYS A 1 222 ? 2.352 -1.254 -28.879 1.00 85.88 222 LYS A N 1
ATOM 1781 C CA . LYS A 1 222 ? 1.049 -0.583 -28.837 1.00 85.88 222 LYS A CA 1
ATOM 1782 C C . LYS A 1 222 ? 1.003 0.536 -27.797 1.00 85.88 222 LYS A C 1
ATOM 1784 O O . LYS A 1 222 ? 0.493 1.614 -28.093 1.00 85.88 222 LYS A O 1
ATOM 1789 N N . MET A 1 223 ? 1.517 0.283 -26.594 1.00 86.44 223 MET A N 1
ATOM 1790 C CA . MET A 1 223 ? 1.489 1.236 -25.482 1.00 86.44 223 MET A CA 1
ATOM 1791 C C . MET A 1 223 ? 2.296 2.500 -25.792 1.00 86.44 223 MET A C 1
ATOM 1793 O O . MET A 1 223 ? 1.822 3.605 -25.537 1.00 86.44 223 MET A O 1
ATOM 1797 N N . TRP A 1 224 ? 3.484 2.336 -26.375 1.00 87.31 224 TRP A N 1
ATOM 1798 C CA . TRP A 1 224 ? 4.430 3.430 -26.614 1.00 87.31 224 TRP A CA 1
ATOM 1799 C C . TRP A 1 224 ? 4.492 3.887 -28.072 1.00 87.31 224 TRP A C 1
ATOM 1801 O O . TRP A 1 224 ? 5.287 4.763 -28.397 1.00 87.31 224 TRP A O 1
ATOM 1811 N N . LYS A 1 225 ? 3.644 3.321 -28.943 1.00 89.25 225 LYS A N 1
ATOM 1812 C CA . LYS A 1 225 ? 3.593 3.616 -30.385 1.00 89.25 225 LYS A CA 1
ATOM 1813 C C . LYS A 1 225 ? 4.971 3.504 -31.050 1.00 89.25 225 LYS A C 1
ATOM 1815 O O . LYS A 1 225 ? 5.355 4.363 -31.842 1.00 89.25 225 LYS A O 1
ATOM 1820 N N . LEU A 1 226 ? 5.718 2.457 -30.698 1.00 89.19 226 LEU A N 1
ATOM 1821 C CA . LEU A 1 226 ? 7.040 2.203 -31.274 1.00 89.19 226 LEU A CA 1
ATOM 1822 C C . LEU A 1 226 ? 6.895 1.876 -32.765 1.00 89.19 226 LEU A C 1
ATOM 1824 O O . LEU A 1 226 ? 6.007 1.113 -33.146 1.00 89.19 226 LEU A O 1
ATOM 1828 N N . GLY A 1 227 ? 7.759 2.463 -33.593 1.00 85.38 227 GLY A N 1
ATOM 1829 C CA . GLY A 1 227 ? 7.784 2.240 -35.034 1.00 85.38 227 GLY A CA 1
ATOM 1830 C C . GLY A 1 227 ? 8.921 1.308 -35.443 1.00 85.38 227 GLY A C 1
ATOM 1831 O O . GLY A 1 227 ? 9.295 0.388 -34.717 1.00 85.38 227 GLY A O 1
ATOM 1832 N N . VAL A 1 228 ? 9.484 1.576 -36.621 1.00 90.62 228 VAL A N 1
ATOM 1833 C CA . VAL A 1 228 ? 10.634 0.870 -37.203 1.00 90.62 228 VAL A CA 1
ATOM 1834 C C . VAL A 1 228 ? 11.914 1.318 -36.484 1.00 90.62 228 VAL A C 1
ATOM 1836 O O . VAL A 1 228 ? 12.607 2.238 -36.918 1.00 90.62 228 VAL A O 1
ATOM 1839 N N . GLU A 1 229 ? 12.192 0.713 -35.325 1.00 92.38 229 GLU A N 1
ATOM 1840 C CA . GLU A 1 229 ? 13.281 1.125 -34.428 1.00 92.38 229 GLU A CA 1
ATOM 1841 C C . GLU A 1 229 ? 14.577 0.331 -34.632 1.00 92.38 229 GLU A C 1
ATOM 1843 O O . GLU A 1 229 ? 14.567 -0.891 -34.753 1.00 92.38 229 GLU A O 1
ATOM 1848 N N . GLY A 1 230 ? 15.712 1.035 -34.615 1.00 95.00 230 GLY A N 1
ATOM 1849 C CA . GLY A 1 230 ? 17.051 0.454 -34.642 1.00 95.00 230 GLY A CA 1
ATOM 1850 C C . GLY A 1 230 ? 17.518 0.301 -33.209 1.00 95.00 230 GLY A C 1
ATOM 1851 O O . GLY A 1 230 ? 17.659 1.301 -32.501 1.00 95.00 230 GLY A O 1
ATOM 1852 N N . VAL A 1 231 ? 17.693 -0.944 -32.781 1.00 96.38 231 VAL A N 1
ATOM 1853 C CA . VAL A 1 231 ? 17.832 -1.290 -31.368 1.00 96.38 231 VAL A CA 1
ATOM 1854 C C . VAL A 1 231 ? 19.277 -1.625 -31.033 1.00 96.38 231 VAL A C 1
ATOM 1856 O O . VAL A 1 231 ? 19.908 -2.429 -31.718 1.00 96.38 231 VAL A O 1
ATOM 1859 N N . LEU A 1 232 ? 19.793 -1.039 -29.954 1.00 97.06 232 LEU A N 1
ATOM 1860 C CA . LEU A 1 232 ? 21.081 -1.428 -29.382 1.00 97.06 232 LEU A CA 1
ATOM 1861 C C . LEU A 1 232 ? 20.935 -2.715 -28.558 1.00 97.06 232 LEU A C 1
ATOM 1863 O O . LEU A 1 232 ? 20.093 -2.791 -27.664 1.00 97.06 232 LEU A O 1
ATOM 1867 N N . GLN A 1 233 ? 21.781 -3.706 -28.835 1.00 96.56 233 GLN A N 1
ATOM 1868 C CA . GLN A 1 233 ? 21.896 -4.944 -28.068 1.00 96.56 233 GLN A CA 1
ATOM 1869 C C . GLN A 1 233 ? 23.268 -4.983 -27.388 1.00 96.56 233 GLN A C 1
ATOM 1871 O O . GLN A 1 233 ? 24.261 -5.422 -27.971 1.00 96.56 233 GLN A O 1
ATOM 1876 N N . GLN A 1 234 ? 23.321 -4.514 -26.143 1.00 95.50 234 GLN A N 1
ATOM 1877 C CA . GLN A 1 234 ? 24.534 -4.492 -25.319 1.00 95.50 234 GLN A CA 1
ATOM 1878 C C . GLN A 1 234 ? 24.435 -5.376 -24.070 1.00 95.50 234 GLN A C 1
ATOM 1880 O O . GLN A 1 234 ? 25.457 -5.844 -23.562 1.00 95.50 234 GLN A O 1
ATOM 1885 N N . SER A 1 235 ? 23.218 -5.655 -23.591 1.00 92.31 235 SER A N 1
ATOM 1886 C CA . SER A 1 235 ? 23.017 -6.429 -22.364 1.00 92.31 235 SER A CA 1
ATOM 1887 C C . SER A 1 235 ? 23.474 -7.882 -22.523 1.00 92.31 235 SER A C 1
ATOM 1889 O O . SER A 1 235 ? 23.438 -8.460 -23.616 1.00 92.31 235 SER A O 1
ATOM 1891 N N . ALA A 1 236 ? 23.917 -8.494 -21.426 1.00 88.81 236 ALA A N 1
ATOM 1892 C CA . ALA A 1 236 ? 24.285 -9.906 -21.419 1.00 88.81 236 ALA A CA 1
ATOM 1893 C C . ALA A 1 236 ? 23.054 -10.801 -21.654 1.00 88.81 236 ALA A C 1
ATOM 1895 O O . ALA A 1 236 ? 21.960 -10.512 -21.167 1.00 88.81 236 ALA A O 1
ATOM 1896 N N . PHE A 1 237 ? 23.245 -11.913 -22.372 1.00 86.56 237 PHE A N 1
ATOM 1897 C CA . PHE A 1 237 ? 22.165 -12.850 -22.721 1.00 86.56 237 PHE A CA 1
ATOM 1898 C C . PHE A 1 237 ? 21.559 -13.580 -21.518 1.00 86.56 237 PHE A C 1
ATOM 1900 O O . PHE A 1 237 ? 20.471 -14.138 -21.608 1.00 86.56 237 PHE A O 1
ATOM 1907 N N . THR A 1 238 ? 22.238 -13.538 -20.374 1.00 83.06 238 THR A N 1
ATOM 1908 C CA . THR A 1 238 ? 21.749 -14.063 -19.097 1.00 83.06 238 THR A CA 1
ATOM 1909 C C . THR A 1 238 ? 20.650 -13.201 -18.469 1.00 83.06 238 THR A C 1
ATOM 1911 O O . THR A 1 238 ? 19.983 -13.660 -17.547 1.00 83.06 238 THR A O 1
ATOM 1914 N N . PHE A 1 239 ? 20.427 -11.978 -18.967 1.00 83.75 239 PHE A N 1
ATOM 1915 C CA . PHE A 1 239 ? 19.345 -11.097 -18.528 1.00 83.75 239 PHE A CA 1
ATOM 1916 C C . PHE A 1 239 ? 18.230 -11.037 -19.572 1.00 83.75 239 PHE A C 1
ATOM 1918 O O . PHE A 1 239 ? 18.483 -10.898 -20.772 1.00 83.75 239 PHE A O 1
ATOM 1925 N N . ASN A 1 240 ? 16.978 -11.039 -19.111 1.00 80.31 240 ASN A N 1
ATOM 1926 C CA . ASN A 1 240 ? 15.789 -10.935 -19.965 1.00 80.31 240 ASN A CA 1
ATOM 1927 C C . ASN A 1 240 ? 15.756 -9.654 -20.827 1.00 80.31 240 ASN A C 1
ATOM 1929 O O . ASN A 1 240 ? 15.143 -9.652 -21.891 1.00 80.31 240 ASN A O 1
ATOM 1933 N N . HIS A 1 241 ? 16.459 -8.584 -20.434 1.00 83.44 241 HIS A N 1
ATOM 1934 C CA . HIS A 1 241 ? 16.599 -7.360 -21.239 1.00 83.44 241 HIS A CA 1
ATOM 1935 C C . HIS A 1 241 ? 17.177 -7.626 -22.629 1.00 83.44 241 HIS A C 1
ATOM 1937 O O . HIS A 1 241 ? 16.782 -6.972 -23.591 1.00 83.44 241 HIS A O 1
ATOM 1943 N N . SER A 1 242 ? 18.081 -8.601 -22.746 1.00 89.12 242 SER A N 1
ATOM 1944 C CA . SER A 1 242 ? 18.667 -8.970 -24.033 1.00 89.12 242 SER A CA 1
ATOM 1945 C C . SER A 1 242 ? 17.620 -9.504 -25.012 1.00 89.12 242 SER A C 1
ATOM 1947 O O . SER A 1 242 ? 17.691 -9.203 -26.200 1.00 89.12 242 SER A O 1
ATOM 1949 N N . SER A 1 243 ? 16.606 -10.224 -24.517 1.00 88.50 243 SER A N 1
ATOM 1950 C CA . SER A 1 243 ? 15.502 -10.712 -25.346 1.00 88.50 243 SER A CA 1
ATOM 1951 C C . SER A 1 243 ? 14.697 -9.542 -25.909 1.00 88.50 243 SER A C 1
ATOM 1953 O O . SER A 1 243 ? 14.445 -9.500 -27.108 1.00 88.50 243 SER A O 1
ATOM 1955 N N . ASP A 1 244 ? 14.375 -8.539 -25.089 1.00 87.25 244 ASP A N 1
ATOM 1956 C CA . ASP A 1 244 ? 13.713 -7.314 -25.558 1.00 87.25 244 ASP A CA 1
ATOM 1957 C C . ASP A 1 244 ? 14.524 -6.607 -26.650 1.00 87.25 244 ASP A C 1
ATOM 1959 O O . ASP A 1 244 ? 13.988 -6.308 -27.712 1.00 87.25 244 ASP A O 1
ATOM 1963 N N . GLN A 1 245 ? 15.828 -6.411 -26.428 1.00 92.19 245 GLN A N 1
ATOM 1964 C CA . GLN A 1 245 ? 16.715 -5.753 -27.392 1.00 92.19 245 GLN A CA 1
ATOM 1965 C C . GLN A 1 245 ? 16.772 -6.495 -28.738 1.00 92.19 245 GLN A C 1
ATOM 1967 O O . GLN A 1 245 ? 16.746 -5.870 -29.796 1.00 92.19 245 GLN A O 1
ATOM 1972 N N . ILE A 1 246 ? 16.815 -7.830 -28.708 1.00 92.19 246 ILE A N 1
ATOM 1973 C CA . ILE A 1 246 ? 16.853 -8.664 -29.914 1.00 92.19 246 ILE A CA 1
ATOM 1974 C C . ILE A 1 246 ? 15.499 -8.626 -30.633 1.00 92.19 246 ILE A C 1
ATOM 1976 O O . ILE A 1 246 ? 15.416 -8.254 -31.802 1.00 92.19 246 ILE A O 1
ATOM 1980 N N . TYR A 1 247 ? 14.417 -8.995 -29.948 1.00 90.50 247 TYR A N 1
ATOM 1981 C CA . TYR A 1 247 ? 13.123 -9.178 -30.604 1.00 90.50 247 TYR A CA 1
ATOM 1982 C C . TYR A 1 247 ? 12.458 -7.854 -30.984 1.00 90.50 247 TYR A C 1
ATOM 1984 O O . TYR A 1 247 ? 11.760 -7.816 -31.993 1.00 90.50 247 TYR A O 1
ATOM 1992 N N . ARG A 1 248 ? 12.704 -6.752 -30.263 1.00 88.94 248 ARG A N 1
ATOM 1993 C CA . ARG A 1 248 ? 12.165 -5.432 -30.630 1.00 88.94 248 ARG A CA 1
ATOM 1994 C C . ARG A 1 248 ? 12.671 -4.979 -32.000 1.00 88.94 248 ARG A C 1
ATOM 1996 O O . ARG A 1 248 ? 11.868 -4.553 -32.824 1.00 88.94 248 ARG A O 1
ATOM 2003 N N . GLY A 1 249 ? 13.976 -5.095 -32.258 1.00 86.31 249 GLY A N 1
ATOM 2004 C CA . GLY A 1 249 ? 14.548 -4.677 -33.541 1.00 86.31 249 GLY A CA 1
ATOM 2005 C C . GLY A 1 249 ? 14.138 -5.597 -34.693 1.00 86.31 249 GLY A C 1
ATOM 2006 O O . GLY A 1 249 ? 13.870 -5.114 -35.792 1.00 86.31 249 GLY A O 1
ATOM 2007 N N . LEU A 1 250 ? 14.022 -6.907 -34.432 1.00 88.38 250 LEU A N 1
ATOM 2008 C CA . LEU A 1 250 ? 13.604 -7.893 -35.435 1.00 88.38 250 LEU A CA 1
ATOM 2009 C C . LEU A 1 250 ? 12.119 -7.775 -35.808 1.00 88.38 250 LEU A C 1
ATOM 2011 O O . LEU A 1 250 ? 11.786 -7.792 -36.988 1.00 88.38 250 LEU A O 1
ATOM 2015 N N . VAL A 1 251 ? 11.225 -7.643 -34.823 1.00 85.75 251 VAL A N 1
ATOM 2016 C CA . VAL A 1 251 ? 9.768 -7.599 -35.057 1.00 85.75 251 VAL A CA 1
ATOM 2017 C C . VAL A 1 251 ? 9.342 -6.294 -35.727 1.00 85.75 251 VAL A C 1
ATOM 2019 O O . VAL A 1 251 ? 8.416 -6.297 -36.534 1.00 85.75 251 VAL A O 1
ATOM 2022 N N . ASN A 1 252 ? 10.030 -5.187 -35.439 1.00 83.19 252 ASN A N 1
ATOM 2023 C CA . ASN A 1 252 ? 9.674 -3.876 -35.980 1.00 83.19 252 ASN A CA 1
ATOM 2024 C C . ASN A 1 252 ? 10.367 -3.551 -37.317 1.00 83.19 252 ASN A C 1
ATOM 2026 O O . ASN A 1 252 ? 10.120 -2.490 -37.885 1.00 83.19 252 ASN A O 1
ATOM 2030 N N . GLY A 1 253 ? 11.215 -4.446 -37.835 1.00 80.94 253 GLY A N 1
ATOM 2031 C CA . GLY A 1 253 ? 11.683 -4.405 -39.223 1.00 80.94 253 GLY A CA 1
ATOM 2032 C C . GLY A 1 253 ? 12.788 -3.393 -39.553 1.00 80.94 253 GLY A C 1
ATOM 2033 O O . GLY A 1 253 ? 12.952 -3.075 -40.728 1.00 80.94 253 GLY A O 1
ATOM 2034 N N . ARG A 1 254 ? 13.547 -2.886 -38.565 1.00 88.19 254 ARG A N 1
ATOM 2035 C CA . ARG A 1 254 ? 14.769 -2.095 -38.831 1.00 88.19 254 ARG A CA 1
ATOM 2036 C C . ARG A 1 254 ? 16.020 -2.948 -38.652 1.00 88.19 254 ARG A C 1
ATOM 2038 O O . ARG A 1 254 ? 16.418 -3.663 -39.561 1.00 88.19 254 ARG A O 1
ATOM 2045 N N . MET A 1 255 ? 16.662 -2.852 -37.490 1.00 94.19 255 MET A N 1
ATOM 2046 C CA . MET A 1 255 ? 17.933 -3.506 -37.215 1.00 94.19 255 MET A CA 1
ATOM 2047 C C . MET A 1 255 ? 18.129 -3.740 -35.720 1.00 94.19 255 MET A C 1
ATOM 2049 O O . MET A 1 255 ? 17.598 -3.009 -34.881 1.00 94.19 255 MET A O 1
ATOM 2053 N N . VAL A 1 256 ? 18.974 -4.718 -35.411 1.00 96.44 256 VAL A N 1
ATOM 2054 C CA . VAL A 1 256 ? 19.550 -4.929 -34.084 1.00 96.44 256 VAL A CA 1
ATOM 2055 C C . VAL A 1 256 ? 21.057 -4.746 -34.211 1.00 96.44 256 VAL A C 1
ATOM 2057 O O . VAL A 1 256 ? 21.713 -5.513 -34.915 1.00 96.44 256 VAL A O 1
ATOM 2060 N N . TYR A 1 257 ? 21.611 -3.740 -33.541 1.00 97.00 257 TYR A N 1
ATOM 2061 C CA . TYR A 1 257 ? 23.053 -3.542 -33.480 1.00 97.00 257 TYR A CA 1
ATOM 2062 C C . TYR A 1 257 ? 23.626 -4.285 -32.274 1.00 97.00 257 TYR A C 1
ATOM 2064 O O . TYR A 1 257 ? 23.424 -3.882 -31.127 1.00 97.00 257 TYR A O 1
ATOM 2072 N N . VAL A 1 258 ? 24.351 -5.372 -32.530 1.00 97.00 258 VAL A N 1
ATOM 2073 C CA . VAL A 1 258 ? 24.995 -6.172 -31.482 1.00 97.00 258 VAL A CA 1
ATOM 2074 C C . VAL A 1 258 ? 26.331 -5.544 -31.109 1.00 97.00 258 VAL A C 1
ATOM 2076 O O . VAL A 1 258 ? 27.265 -5.521 -31.909 1.00 97.00 258 VAL A O 1
ATOM 2079 N N . VAL A 1 259 ? 26.441 -5.050 -29.876 1.00 97.38 259 VAL A N 1
ATOM 2080 C CA . VAL A 1 259 ? 27.670 -4.410 -29.400 1.00 97.38 259 VAL A CA 1
ATOM 2081 C C . VAL A 1 259 ? 28.782 -5.457 -29.240 1.00 97.38 259 VAL A C 1
ATOM 2083 O O . VAL A 1 259 ? 28.570 -6.457 -28.532 1.00 97.38 259 VAL A O 1
ATOM 2086 N N . PRO A 1 260 ? 29.972 -5.235 -29.837 1.00 96.56 260 PRO A N 1
ATOM 2087 C CA . PRO A 1 260 ? 31.130 -6.105 -29.656 1.00 96.56 260 PRO A CA 1
ATOM 2088 C C . PRO A 1 260 ? 31.505 -6.249 -28.184 1.00 96.56 260 PRO A C 1
ATOM 2090 O O . PRO A 1 260 ? 31.490 -5.267 -27.446 1.00 96.56 260 PRO A O 1
ATOM 2093 N N . TRP A 1 261 ? 31.895 -7.455 -27.767 1.00 92.31 261 TRP A N 1
ATOM 2094 C CA . TRP A 1 261 ? 32.226 -7.753 -26.369 1.00 92.31 261 TRP A CA 1
ATOM 2095 C C . TRP A 1 261 ? 33.230 -6.767 -25.758 1.00 92.31 261 TRP A C 1
ATOM 2097 O O . TRP A 1 261 ? 32.999 -6.268 -24.664 1.00 92.31 261 TRP A O 1
ATOM 2107 N N . SER A 1 262 ? 34.290 -6.423 -26.495 1.00 96.06 262 SER A N 1
ATOM 2108 C CA . SER A 1 262 ? 35.340 -5.493 -26.051 1.00 96.06 262 SER A CA 1
ATOM 2109 C C . SER A 1 262 ? 34.858 -4.067 -25.777 1.00 96.06 262 SER A C 1
ATOM 2111 O O . SER A 1 262 ? 35.567 -3.311 -25.127 1.00 96.06 262 SER A O 1
ATOM 2113 N N . LYS A 1 263 ? 33.675 -3.698 -26.278 1.00 95.88 263 LYS A N 1
ATOM 2114 C CA . LYS A 1 263 ? 33.065 -2.374 -26.102 1.00 95.88 263 LYS A CA 1
ATOM 2115 C C . LYS A 1 263 ? 31.909 -2.387 -25.103 1.00 95.88 263 LYS A C 1
ATOM 2117 O O . LYS A 1 263 ? 31.352 -1.338 -24.791 1.00 95.88 263 LYS A O 1
ATOM 2122 N N . ARG A 1 264 ? 31.496 -3.566 -24.625 1.00 91.69 264 ARG A N 1
ATOM 2123 C CA . ARG A 1 264 ? 30.423 -3.673 -23.631 1.00 91.69 264 ARG A CA 1
ATOM 2124 C C . ARG A 1 264 ? 30.930 -3.130 -22.295 1.00 91.69 264 ARG A C 1
ATOM 2126 O O . ARG A 1 264 ? 32.005 -3.504 -21.845 1.00 91.69 264 ARG A O 1
ATOM 2133 N N . GLY A 1 265 ? 30.139 -2.264 -21.664 1.00 88.06 265 GLY A N 1
ATOM 2134 C CA . GLY A 1 265 ? 30.471 -1.646 -20.376 1.00 88.06 265 GLY A CA 1
ATOM 2135 C C . GLY A 1 265 ? 31.280 -0.349 -20.465 1.00 88.06 265 GLY A C 1
ATOM 2136 O O . GLY A 1 265 ? 31.387 0.342 -19.457 1.00 88.06 265 GLY A O 1
ATOM 2137 N N . ASP A 1 266 ? 31.785 0.021 -21.644 1.00 96.00 266 ASP A N 1
ATOM 2138 C CA . ASP A 1 266 ? 32.419 1.322 -21.864 1.00 96.00 266 ASP A CA 1
ATOM 2139 C C . ASP A 1 266 ? 31.352 2.357 -22.283 1.00 96.00 266 ASP A C 1
ATOM 2141 O O . ASP A 1 266 ? 30.805 2.270 -23.388 1.00 96.00 266 ASP A O 1
ATOM 2145 N N . PRO A 1 267 ? 31.021 3.343 -21.428 1.00 96.19 267 PRO A N 1
ATOM 2146 C CA . PRO A 1 267 ? 29.990 4.330 -21.736 1.00 96.19 267 PRO A CA 1
ATOM 2147 C C . PRO A 1 267 ? 30.347 5.217 -22.938 1.00 96.19 267 PRO A C 1
ATOM 2149 O O . PRO A 1 267 ? 29.452 5.632 -23.679 1.00 96.19 267 PRO A O 1
ATOM 2152 N N . PHE A 1 268 ? 31.628 5.497 -23.178 1.00 97.44 268 PHE A N 1
ATOM 2153 C CA . PHE A 1 268 ? 32.049 6.310 -24.313 1.00 97.44 268 PHE A CA 1
ATOM 2154 C C . PHE A 1 268 ? 31.875 5.540 -25.627 1.00 97.44 268 PHE A C 1
ATOM 2156 O O . PHE A 1 268 ? 31.247 6.041 -26.561 1.00 97.44 268 PHE A O 1
ATOM 2163 N N . GLU A 1 269 ? 32.348 4.293 -25.697 1.00 98.12 269 GLU A N 1
ATOM 2164 C CA . GLU A 1 269 ? 32.198 3.472 -26.907 1.00 98.12 269 GLU A CA 1
ATOM 2165 C C . GLU A 1 269 ? 30.732 3.128 -27.203 1.00 98.12 269 GLU A C 1
ATOM 2167 O O . GLU A 1 269 ? 30.324 3.128 -28.366 1.00 98.12 269 GLU A O 1
ATOM 2172 N N . ILE A 1 270 ? 29.909 2.892 -2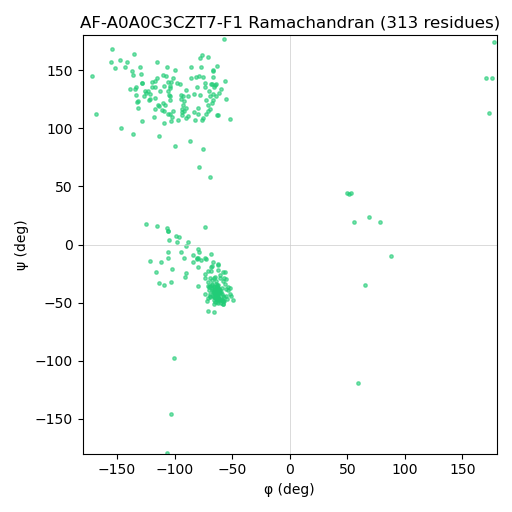6.174 1.00 97.81 270 ILE A N 1
ATOM 2173 C CA . ILE A 1 270 ? 28.469 2.665 -26.350 1.00 97.81 270 ILE A CA 1
ATOM 2174 C C . ILE A 1 270 ? 27.780 3.898 -26.939 1.00 97.81 270 ILE A C 1
ATOM 2176 O O . ILE A 1 270 ? 27.040 3.784 -27.916 1.00 97.81 270 ILE A O 1
ATOM 2180 N N . THR A 1 271 ? 28.021 5.082 -26.380 1.00 97.94 271 THR A N 1
ATOM 2181 C CA . THR A 1 271 ? 27.382 6.315 -26.869 1.00 97.94 271 THR A CA 1
ATOM 2182 C C . THR A 1 271 ? 27.861 6.697 -28.266 1.00 97.94 271 THR A C 1
ATOM 2184 O O . THR A 1 271 ? 27.060 7.133 -29.092 1.00 97.94 271 THR A O 1
ATOM 2187 N N . LYS A 1 272 ? 29.131 6.429 -28.583 1.00 97.88 272 LYS A N 1
ATOM 2188 C CA . LYS A 1 272 ? 29.675 6.546 -29.939 1.00 97.88 272 LYS A CA 1
ATOM 2189 C C . LYS A 1 272 ? 28.974 5.606 -30.923 1.00 97.88 272 LYS A C 1
ATOM 2191 O O . LYS A 1 272 ? 28.656 6.016 -32.034 1.00 97.88 272 LYS A O 1
ATOM 2196 N N . ILE A 1 273 ? 28.688 4.363 -30.527 1.00 98.19 273 ILE A N 1
ATOM 2197 C CA . ILE A 1 273 ? 27.902 3.418 -31.340 1.00 98.19 273 ILE A CA 1
ATOM 2198 C C . ILE A 1 273 ? 26.473 3.928 -31.554 1.00 98.19 273 ILE A C 1
ATOM 2200 O O . ILE A 1 273 ? 25.976 3.859 -32.677 1.00 98.19 273 ILE A O 1
ATOM 2204 N N . ILE A 1 274 ? 25.824 4.446 -30.502 1.00 97.94 274 ILE A N 1
ATOM 2205 C CA . ILE A 1 274 ? 24.466 5.011 -30.585 1.00 97.94 274 ILE A CA 1
ATOM 2206 C C . ILE A 1 274 ? 24.406 6.088 -31.670 1.00 97.94 274 ILE A C 1
ATOM 2208 O O . ILE A 1 274 ? 23.513 6.050 -32.517 1.00 97.94 274 ILE A O 1
ATOM 2212 N N . GLN A 1 275 ? 25.389 6.989 -31.673 1.00 97.56 275 GLN A N 1
ATOM 2213 C CA . GLN A 1 275 ? 25.524 8.038 -32.674 1.00 97.56 275 GLN A CA 1
ATOM 2214 C C . GLN A 1 275 ? 25.826 7.474 -34.073 1.00 97.56 275 GLN A C 1
ATOM 2216 O O . GLN A 1 275 ? 25.068 7.727 -35.002 1.00 97.56 275 GLN A O 1
ATOM 2221 N N . LEU A 1 276 ? 26.917 6.716 -34.237 1.00 97.19 276 LEU A N 1
ATOM 2222 C CA . LEU A 1 276 ? 27.426 6.290 -35.552 1.00 97.19 276 LEU A CA 1
ATOM 2223 C C . LEU A 1 276 ? 26.480 5.358 -36.313 1.00 97.19 276 LEU A C 1
ATOM 2225 O O . LEU A 1 276 ? 26.529 5.303 -37.540 1.00 97.19 276 LEU A O 1
ATOM 2229 N N . HIS A 1 277 ? 25.662 4.594 -35.591 1.00 96.56 277 HIS A N 1
ATOM 2230 C CA . HIS A 1 277 ? 24.723 3.644 -36.182 1.00 96.56 277 HIS A CA 1
ATOM 2231 C C . HIS A 1 277 ? 23.275 4.126 -36.122 1.00 96.56 277 HIS A C 1
ATOM 2233 O O . HIS A 1 277 ? 22.367 3.349 -36.411 1.00 96.56 277 HIS A O 1
ATOM 2239 N N . ASN A 1 278 ? 23.034 5.393 -35.776 1.00 95.75 278 ASN A N 1
ATOM 2240 C CA . ASN A 1 278 ? 21.702 5.997 -35.781 1.00 95.75 278 ASN A CA 1
ATOM 2241 C C . ASN A 1 278 ? 20.698 5.159 -34.966 1.00 95.75 278 ASN A C 1
ATOM 2243 O O . ASN A 1 278 ? 19.590 4.843 -35.425 1.00 95.75 278 ASN A O 1
ATOM 2247 N N . ILE A 1 279 ? 21.114 4.709 -33.780 1.00 97.38 279 ILE A N 1
ATOM 2248 C CA . ILE A 1 279 ? 20.277 3.903 -32.890 1.00 97.38 279 ILE A CA 1
ATOM 2249 C C . ILE A 1 279 ? 19.090 4.752 -32.441 1.00 97.38 279 ILE A C 1
ATOM 2251 O O . ILE A 1 279 ? 19.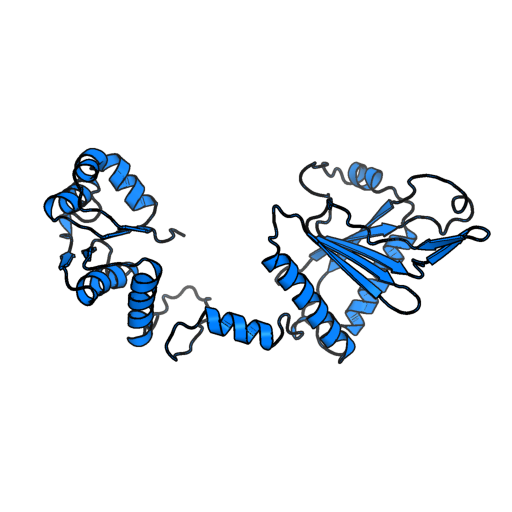272 5.845 -31.917 1.00 97.38 279 ILE A O 1
ATOM 2255 N N . THR A 1 280 ? 17.870 4.234 -32.606 1.00 95.62 280 THR A N 1
ATOM 2256 C CA . THR A 1 280 ? 16.650 4.962 -32.224 1.00 95.62 280 THR A CA 1
ATOM 2257 C C . THR A 1 280 ? 16.047 4.484 -30.906 1.00 95.62 280 THR A C 1
ATOM 2259 O O . THR A 1 280 ? 15.324 5.249 -30.267 1.00 95.62 280 THR A O 1
ATOM 2262 N N . TYR A 1 281 ? 16.363 3.261 -30.465 1.00 95.25 281 TYR A N 1
ATOM 2263 C CA . TYR A 1 281 ? 15.856 2.675 -29.223 1.00 95.25 281 TYR A CA 1
ATOM 2264 C C . TYR A 1 281 ? 16.976 2.015 -28.414 1.00 95.25 281 TYR A C 1
ATOM 2266 O O . TYR A 1 281 ? 17.759 1.213 -28.932 1.00 95.25 281 TYR A O 1
ATOM 2274 N N . THR A 1 282 ? 17.006 2.295 -27.112 1.00 95.62 282 THR A N 1
ATOM 2275 C CA . THR A 1 282 ? 17.887 1.619 -26.152 1.00 95.62 282 THR A CA 1
ATOM 2276 C C . THR A 1 282 ? 17.097 1.124 -24.944 1.00 95.62 282 THR A C 1
ATOM 2278 O O . THR A 1 282 ? 16.063 1.687 -24.583 1.00 95.62 282 THR A O 1
ATOM 2281 N N . LYS A 1 283 ? 17.602 0.067 -24.304 1.00 93.44 283 LYS A N 1
ATOM 2282 C CA . LYS A 1 283 ? 17.103 -0.439 -23.021 1.00 93.44 283 LYS A CA 1
ATOM 2283 C C . LYS A 1 283 ? 18.285 -0.676 -22.096 1.00 93.44 283 LYS A C 1
ATOM 2285 O O . LYS A 1 283 ? 19.188 -1.421 -22.477 1.00 93.44 283 LYS A O 1
ATOM 2290 N N . ALA A 1 284 ? 18.285 -0.035 -20.934 1.00 93.38 284 ALA A N 1
ATOM 2291 C CA . ALA A 1 284 ? 19.389 -0.060 -19.977 1.00 93.38 284 ALA A CA 1
ATOM 2292 C C . ALA A 1 284 ? 18.885 0.209 -18.547 1.00 93.38 284 ALA A C 1
ATOM 2294 O O . ALA A 1 284 ? 17.732 0.602 -18.336 1.00 93.38 284 ALA A O 1
ATOM 2295 N N . THR A 1 285 ? 19.738 -0.027 -17.552 1.00 91.94 285 THR A N 1
ATOM 2296 C CA . THR A 1 285 ? 19.436 0.314 -16.151 1.00 91.94 285 THR A CA 1
ATOM 2297 C C . THR A 1 285 ? 19.631 1.817 -15.897 1.00 91.94 285 THR A C 1
ATOM 2299 O O . THR A 1 285 ? 20.356 2.474 -16.651 1.00 91.94 285 THR A O 1
ATOM 2302 N N . PRO A 1 286 ? 19.043 2.393 -14.827 1.00 92.19 286 PRO A N 1
ATOM 2303 C CA . PRO A 1 286 ? 19.314 3.775 -14.432 1.00 92.19 286 PRO A CA 1
ATOM 2304 C C . PRO A 1 286 ? 20.811 4.071 -14.288 1.00 92.19 286 PRO A C 1
ATOM 2306 O O . PRO A 1 286 ? 21.287 5.103 -14.755 1.00 92.19 286 PRO A O 1
ATOM 2309 N N . SER A 1 287 ? 21.562 3.145 -13.686 1.00 91.31 287 SER A N 1
ATOM 2310 C CA . SER A 1 287 ? 23.007 3.281 -13.488 1.00 91.31 287 SER A CA 1
ATOM 2311 C C . SER A 1 287 ? 23.762 3.316 -14.816 1.00 91.31 287 SER A C 1
ATOM 2313 O O . SER A 1 287 ? 24.645 4.147 -14.995 1.00 91.31 287 SER A O 1
ATOM 2315 N N . GLU A 1 288 ? 23.390 2.461 -15.771 1.00 93.81 288 GLU A N 1
ATOM 2316 C CA . GLU A 1 288 ? 24.007 2.426 -17.098 1.00 93.81 288 GLU A CA 1
ATOM 2317 C C . GLU A 1 288 ? 23.715 3.716 -17.885 1.00 93.81 288 GLU A C 1
ATOM 2319 O O . GLU A 1 288 ? 24.647 4.341 -18.392 1.00 93.81 288 GLU A O 1
ATOM 2324 N N . TYR A 1 289 ? 22.466 4.200 -17.889 1.00 95.50 289 TYR A N 1
ATOM 2325 C CA . TYR A 1 289 ? 22.139 5.498 -18.492 1.00 95.50 289 TYR A CA 1
ATOM 2326 C C . TYR A 1 289 ? 22.884 6.661 -17.834 1.00 95.50 289 TYR A C 1
ATOM 2328 O O . TYR A 1 289 ? 23.355 7.555 -18.534 1.00 95.50 289 TYR A O 1
ATOM 2336 N N . SER A 1 290 ? 23.035 6.644 -16.507 1.00 94.88 290 SER A N 1
ATOM 2337 C CA . SER A 1 290 ? 23.805 7.665 -15.795 1.00 94.88 290 SER A CA 1
ATOM 2338 C C . SER A 1 290 ? 25.265 7.692 -16.251 1.00 94.88 290 SER A C 1
ATOM 2340 O O . SER A 1 290 ? 25.815 8.773 -16.453 1.00 94.88 290 SER A O 1
ATOM 2342 N N . LEU A 1 291 ? 25.890 6.527 -16.452 1.00 95.88 291 LEU A N 1
ATOM 2343 C CA . LEU A 1 291 ? 27.258 6.437 -16.968 1.00 95.88 291 LEU A CA 1
ATOM 2344 C C . LEU A 1 291 ? 27.351 6.959 -18.407 1.00 95.88 291 LEU A C 1
ATOM 2346 O O . LEU A 1 291 ? 28.275 7.702 -18.727 1.00 95.88 291 LEU A O 1
ATOM 2350 N N . TRP A 1 292 ? 26.389 6.620 -19.267 1.00 96.81 292 TRP A N 1
ATOM 2351 C CA . TRP A 1 292 ? 26.356 7.106 -20.652 1.00 96.81 292 TRP A CA 1
ATOM 2352 C C . TRP A 1 292 ? 26.210 8.624 -20.723 1.00 96.81 292 TRP A C 1
ATOM 2354 O O . TRP A 1 292 ? 26.917 9.273 -21.487 1.00 96.81 292 TRP A O 1
ATOM 2364 N N . ILE A 1 293 ? 25.324 9.199 -19.907 1.00 95.88 293 ILE A N 1
ATOM 2365 C CA . ILE A 1 293 ? 25.122 10.649 -19.842 1.00 95.88 293 ILE A CA 1
ATOM 2366 C C . ILE A 1 293 ? 26.376 11.339 -19.309 1.00 95.88 293 ILE A C 1
ATOM 2368 O O . ILE A 1 293 ? 26.763 12.372 -19.840 1.00 95.88 293 ILE A O 1
ATOM 2372 N N . HIS A 1 294 ? 27.019 10.782 -18.283 1.00 96.50 294 HIS A N 1
ATOM 2373 C CA . HIS A 1 294 ? 28.165 11.425 -17.648 1.00 96.50 294 HIS A CA 1
ATOM 2374 C C . HIS A 1 294 ? 29.439 11.359 -18.503 1.00 96.50 294 HIS A C 1
ATOM 2376 O O . HIS A 1 294 ? 30.149 12.353 -18.617 1.00 96.50 294 HIS A O 1
ATOM 2382 N N . TYR A 1 295 ? 29.723 10.211 -19.124 1.00 97.00 295 TYR A N 1
ATOM 2383 C CA . TYR A 1 295 ? 30.986 9.970 -19.837 1.00 97.00 295 TYR A CA 1
ATOM 2384 C C . TYR A 1 295 ? 30.865 9.997 -21.368 1.00 97.00 295 TYR A C 1
ATOM 2386 O O . TYR A 1 295 ? 31.876 10.013 -22.063 1.00 97.00 295 TYR A O 1
ATOM 2394 N N . GLY A 1 296 ? 29.645 9.991 -21.910 1.00 95.94 296 GLY A N 1
ATOM 2395 C CA . GLY A 1 296 ? 29.365 9.941 -23.349 1.00 95.94 296 GLY A CA 1
ATOM 2396 C C . GLY A 1 296 ? 28.478 11.081 -23.855 1.00 95.94 296 GLY A C 1
ATOM 2397 O O . GLY A 1 296 ? 27.900 10.975 -24.939 1.00 95.94 296 GLY A O 1
ATOM 2398 N N . TYR A 1 297 ? 28.355 12.160 -23.075 1.00 95.44 297 TYR A N 1
ATOM 2399 C CA . TYR A 1 297 ? 27.469 13.296 -23.348 1.00 95.44 297 TYR A CA 1
ATOM 2400 C C . TYR A 1 297 ? 27.605 13.844 -24.775 1.00 95.44 297 TYR A C 1
ATOM 2402 O O . TYR A 1 297 ? 26.598 14.029 -25.459 1.00 95.44 297 TYR A O 1
ATOM 2410 N N . ASP A 1 298 ? 28.835 14.064 -25.243 1.00 96.44 298 ASP A N 1
ATOM 2411 C CA . ASP A 1 298 ? 29.088 14.691 -26.545 1.00 96.44 298 ASP A CA 1
ATOM 2412 C C . ASP A 1 298 ? 28.582 13.844 -27.718 1.00 96.44 298 ASP A C 1
ATOM 2414 O O . ASP A 1 298 ? 28.032 14.392 -28.678 1.00 96.44 298 ASP A O 1
ATOM 2418 N N . ASN A 1 299 ? 28.702 12.515 -27.622 1.00 97.19 299 ASN A N 1
ATOM 2419 C CA . ASN A 1 299 ? 28.168 11.583 -28.617 1.00 97.19 299 ASN A CA 1
ATOM 2420 C C . ASN A 1 299 ? 26.632 11.572 -28.569 1.00 97.19 299 ASN A C 1
ATOM 2422 O O . ASN A 1 299 ? 25.971 11.645 -29.604 1.00 97.19 299 ASN A O 1
ATOM 2426 N N . LEU A 1 300 ? 26.048 11.526 -27.363 1.00 95.94 300 LEU A N 1
ATOM 2427 C CA . LEU A 1 300 ? 24.592 11.512 -27.177 1.00 95.94 300 LEU A CA 1
ATOM 2428 C C . LEU A 1 300 ? 23.929 12.794 -27.681 1.00 95.94 300 LEU A C 1
ATOM 2430 O O . LEU A 1 300 ? 22.871 12.731 -28.299 1.00 95.94 300 LEU A O 1
ATOM 2434 N N . ARG A 1 301 ? 24.565 13.952 -27.475 1.00 95.75 301 ARG A N 1
ATOM 2435 C CA . ARG A 1 301 ? 24.087 15.241 -27.993 1.00 95.75 301 ARG A CA 1
ATOM 2436 C C . ARG A 1 301 ? 24.008 15.258 -29.524 1.00 95.75 301 ARG A C 1
ATOM 2438 O O . ARG A 1 301 ? 23.184 15.979 -30.079 1.00 95.75 301 ARG A O 1
ATOM 2445 N N . GLN A 1 302 ? 24.855 14.481 -30.194 1.00 96.12 302 GLN A N 1
ATOM 2446 C CA . GLN A 1 302 ? 24.893 14.360 -31.652 1.00 96.12 302 GLN A CA 1
ATOM 2447 C C . GLN A 1 302 ? 24.018 13.215 -32.187 1.00 96.12 302 GLN A C 1
ATOM 2449 O O . GLN A 1 302 ? 23.779 13.145 -33.390 1.00 96.12 302 GLN A O 1
ATOM 2454 N N . ALA A 1 303 ? 23.520 12.325 -31.325 1.00 96.06 303 ALA A N 1
ATOM 2455 C CA . ALA A 1 303 ? 22.667 11.202 -31.702 1.00 96.06 303 ALA A CA 1
ATOM 2456 C C . ALA A 1 303 ? 21.208 11.648 -31.931 1.00 96.06 303 ALA A C 1
ATOM 2458 O O . ALA A 1 303 ? 20.306 11.273 -31.184 1.00 96.06 303 ALA A O 1
ATOM 2459 N N . SER A 1 304 ? 20.959 12.447 -32.974 1.00 93.88 304 SER A N 1
ATOM 2460 C CA . SER A 1 304 ? 19.635 13.026 -33.271 1.00 93.88 304 SER A CA 1
ATOM 2461 C C . SER A 1 304 ? 18.541 11.995 -33.568 1.00 93.88 304 SER A C 1
ATOM 2463 O O . SER A 1 304 ? 17.359 12.297 -33.424 1.00 93.88 304 SER A O 1
ATOM 2465 N N . ASP A 1 305 ? 18.923 10.783 -33.972 1.00 94.31 305 ASP A N 1
ATOM 2466 C CA . ASP A 1 305 ? 17.994 9.681 -34.232 1.00 94.31 305 ASP A CA 1
ATOM 2467 C C . ASP A 1 305 ? 17.546 8.950 -32.955 1.00 94.31 305 ASP A C 1
ATOM 2469 O O . ASP A 1 305 ? 16.613 8.148 -33.004 1.00 94.31 305 ASP A O 1
ATOM 2473 N N . TRP A 1 306 ? 18.172 9.195 -31.801 1.00 95.75 306 TRP A N 1
ATOM 2474 C CA . TRP A 1 306 ? 17.840 8.490 -30.565 1.00 95.75 306 TRP A CA 1
ATOM 2475 C C . TRP A 1 306 ? 16.535 9.019 -29.951 1.00 95.75 306 TRP A C 1
ATOM 2477 O O . TRP A 1 306 ? 16.483 10.123 -29.416 1.00 95.75 306 TRP A O 1
ATOM 2487 N N . ARG A 1 307 ? 15.455 8.226 -30.038 1.00 91.94 307 ARG A N 1
ATOM 2488 C CA . ARG A 1 307 ? 14.083 8.650 -29.686 1.00 91.94 307 ARG A CA 1
ATOM 2489 C C . ARG A 1 307 ? 13.536 8.009 -28.420 1.00 91.94 307 ARG A C 1
ATOM 2491 O O . ARG A 1 307 ? 12.764 8.638 -27.702 1.00 91.94 307 ARG A O 1
ATOM 2498 N N . PHE A 1 308 ? 13.890 6.751 -28.171 1.00 93.62 308 PHE A N 1
ATOM 2499 C CA . PHE A 1 308 ? 13.280 5.952 -27.115 1.00 93.62 308 PHE A CA 1
ATOM 2500 C C . PHE A 1 308 ? 14.323 5.377 -26.161 1.00 93.62 308 PHE A C 1
ATOM 2502 O O . PHE A 1 308 ? 15.307 4.752 -26.569 1.00 93.62 308 PHE A O 1
ATOM 2509 N N . THR A 1 309 ? 14.049 5.537 -24.869 1.00 92.12 309 THR A N 1
ATOM 2510 C CA . THR A 1 309 ? 14.790 4.906 -23.780 1.00 92.12 309 THR A CA 1
ATOM 2511 C C . THR A 1 309 ? 13.833 4.084 -22.931 1.00 92.12 309 THR A C 1
ATOM 2513 O O . THR A 1 309 ? 12.820 4.574 -22.437 1.00 92.12 309 THR A O 1
ATOM 2516 N N . SER A 1 310 ? 14.138 2.800 -22.776 1.00 89.94 310 SER A N 1
ATOM 2517 C CA . SER A 1 310 ? 13.433 1.916 -21.857 1.00 89.94 310 SER A CA 1
ATOM 2518 C C . SER A 1 310 ? 14.307 1.711 -20.630 1.00 89.94 310 SER A C 1
ATOM 2520 O O . SER A 1 310 ? 15.286 0.968 -20.668 1.00 89.94 310 SER A O 1
ATOM 2522 N N . VAL A 1 311 ? 13.928 2.332 -19.520 1.00 88.06 311 VAL A N 1
ATOM 2523 C CA . VAL A 1 311 ? 14.605 2.124 -18.239 1.00 88.06 311 VAL A CA 1
ATOM 2524 C C . VAL A 1 311 ? 14.049 0.868 -17.585 1.00 88.06 311 VAL A C 1
ATOM 2526 O O . VAL A 1 311 ? 12.833 0.713 -17.472 1.00 88.06 311 VAL A O 1
ATOM 2529 N N . VAL A 1 312 ? 14.929 -0.035 -17.162 1.00 78.69 312 VAL A N 1
ATOM 2530 C CA . VAL A 1 312 ? 14.530 -1.225 -16.400 1.00 78.69 312 VAL A CA 1
ATOM 2531 C C . VAL A 1 312 ? 15.001 -1.087 -14.968 1.00 78.69 312 VAL A C 1
ATOM 2533 O O . VAL A 1 312 ? 16.114 -0.626 -14.735 1.00 78.69 312 VAL A O 1
ATOM 2536 N N . ALA A 1 313 ? 14.136 -1.435 -14.016 1.00 67.75 313 ALA A N 1
ATOM 2537 C CA . ALA A 1 313 ? 14.433 -1.276 -12.601 1.00 67.75 313 ALA A CA 1
ATOM 2538 C C . ALA A 1 313 ? 15.737 -2.004 -12.237 1.00 67.75 313 ALA A C 1
ATOM 2540 O O . ALA A 1 313 ? 15.874 -3.202 -12.489 1.00 67.75 313 ALA A O 1
ATOM 2541 N N . SER A 1 314 ? 16.671 -1.267 -11.637 1.00 53.69 314 SER A N 1
ATOM 2542 C CA . SER A 1 314 ? 17.690 -1.874 -10.786 1.00 53.69 314 SER A CA 1
ATOM 2543 C C . SER A 1 314 ? 17.005 -2.291 -9.478 1.00 53.69 314 SER A C 1
ATOM 2545 O O . SER A 1 314 ? 16.134 -1.542 -9.024 1.00 53.69 314 SER A O 1
ATOM 2547 N N . PRO A 1 315 ? 17.324 -3.465 -8.908 1.00 42.47 315 PRO A N 1
ATOM 2548 C CA . PRO A 1 315 ? 16.845 -3.834 -7.579 1.00 42.47 315 PRO A CA 1
ATOM 2549 C C . PRO A 1 315 ? 17.246 -2.816 -6.508 1.00 42.47 315 PRO A C 1
ATOM 2551 O O . PRO A 1 315 ? 18.298 -2.152 -6.682 1.00 42.47 315 PRO A O 1
#

Organism: Oidiodendron maius (strain Zn) (NCBI:txid913774)

Nearest PDB structures (foldseek):
  8qnf-assembly1_A  TM=8.944E-01  e=4.812E-09  Streptomyces regensis
  8g3i-assembly2_B  TM=7.781E-01  e=5.857E-08  Thermobifida fusca YX
  7kw2-assembly2_B  TM=7.734E-01  e=9.071E-08  Thermobifida fusca YX
  8fx6-assembly2_B  TM=7.252E-01  e=8.005E-08  Thermobifida fusca YX
  8fx6-assembly1_A  TM=7.165E-01  e=6.637E-08  Thermobifida fusca YX

Mean predicted aligned error: 12.27 Å

Sequence (315 aa):
MDVQDLTIGTADANLNDCDVAHTIGFLLNLLILRFRRQPCQRFTDAIVEVRDTAYTALGNSRLPFDVLLEELNIPRSSAYSPFFQAFFNYRAGTQNKHLWGNCQFELEEMHPRRTAYYITLDVMESTEEALVLFRVQKSFYGLAATNLLLKTYLHVLDMLCSDVSLPLKDIPLFSKKQLIHTLGLGRGLSRGHLVHKWLDRQPKGIIGTHSGLRNEIEGYNKMWKLGVEGVLQQSAFTFNHSSDQIYRGLVNGRMVYVVPWSKRGDPFEITKIIQLHNITYTKATPSEYSLWIHYGYDNLRQASDWRFTSVVASP

pLDDT: mean 85.38, std 13.06, range [32.75, 98.19]

Foldseek 3Di:
DPDQKAKEKEKDQPCVDPVCVPPDDRSIAIFIQMDGDDQQDFLVVVVVSRVVSVVVRVVVRPDHPVVVCVVVVPDDDQQADPRHQEYEYEAEADDQWDDDPPDIHGNPDDDPPDDRHQWYWYWYYHPPDIDIDIDGDCVVDDPVRSVLQVQLVVQLVVVCVVPRGDRPNPRDSDDPVRVVVVVVVVDAPDDDDDDDDDDDPDDDDDDDDPVNLVRVLVVCCVVVVDAQFEAEQQDDPVDCVNSNRVVNNVVRPHYRDYDDPVCRPPLQSVLQCLQVVLGQEYEDEPVSVVNNCVPNVVSNVNSPSHHYYHYDYDD

InterPro domains:
  IPR001242 Condensation domain [PF00668] (5-177)
  IPR042099 ANL, N-terminal domain [G3DSA:3.40.50.12780] (202-315)